Protein AF-A0A830CK83-F1 (afdb_monomer)

Secondary structure (DSSP, 8-state):
-HHHHHHTTT-GGGSPPSSS---HHHHHHHHHHHHHHHHHHHHHHS-SSHHHHHHHHHHHHHHHHHHHHHHHS-SB--TT---B---TTT--TT-HHHHHHHHHHHHHHHHHSB---EEEPGGGS-----SSS----EEE---SBS--STTT-HHHHHHHHHT-GGGS-SS-HHHHHHHHHTT-HHHHHHHHHHHHHHHHHHHHHHHHHHHHHHHHHHHHHHHHS-------

Radius of gyration: 31.97 Å; Cα contacts (8 Å, |Δi|>4): 164; chains: 1; bounding box: 62×67×90 Å

Organism: NCBI:txid374723

pLDDT: mean 73.1, std 13.89, range [37.19, 92.56]

Sequence (232 aa):
MILVDDAGKGFPSINHAPWFEVTLADFVMPFLLFGVGVSVSLVFKNVANKLAATKKVVIRYIKLFLLGIILQGGYVHGRDNLTYGVDIMRIRVIGVLQRIEIGSLYMVLLFGLYVPSWALDESDLCMILPTSLGANRKTVHCGLRGNLKPPCNAVRLIDRVVLGEKHLYQHPVYIRTKCRSEGMEAECAAKVIASELLKAEETVKELSQSEMRESNVEDLKSKLIGPTEFYS

Structure (mmCIF, N/CA/C/O backbone):
data_AF-A0A830CK83-F1
#
_entry.id   AF-A0A830CK83-F1
#
loop_
_atom_site.group_PDB
_atom_site.id
_atom_site.type_symbol
_atom_site.label_atom_id
_atom_site.label_alt_id
_atom_site.label_comp_id
_atom_site.label_asym_id
_atom_site.label_entity_id
_atom_site.label_seq_id
_atom_site.pdbx_PDB_ins_code
_atom_site.Cartn_x
_atom_site.Cartn_y
_atom_site.Cartn_z
_atom_site.occupancy
_atom_site.B_iso_or_equiv
_atom_site.auth_seq_id
_atom_site.auth_comp_id
_atom_site.auth_asym_id
_atom_site.auth_atom_id
_atom_site.pdbx_PDB_model_num
ATOM 1 N N . MET A 1 1 ? 10.572 0.775 -20.272 1.00 63.34 1 MET A N 1
ATOM 2 C CA . MET A 1 1 ? 11.959 0.419 -19.929 1.00 63.34 1 MET A CA 1
ATOM 3 C C . MET A 1 1 ? 12.479 -0.692 -20.822 1.00 63.34 1 MET A C 1
ATOM 5 O O . MET A 1 1 ? 13.422 -0.404 -21.517 1.00 63.34 1 MET A O 1
ATOM 9 N N . ILE A 1 2 ? 11.809 -1.846 -20.982 1.00 69.62 2 ILE A N 1
ATOM 10 C CA . ILE A 1 2 ? 12.324 -2.938 -21.848 1.00 69.62 2 ILE A CA 1
ATOM 11 C C . ILE A 1 2 ? 12.673 -2.498 -23.290 1.00 69.62 2 ILE A C 1
ATOM 13 O O . ILE A 1 2 ? 13.759 -2.772 -23.772 1.00 69.62 2 ILE A O 1
ATOM 17 N N . LEU A 1 3 ? 11.803 -1.709 -23.941 1.00 70.06 3 LEU A N 1
ATOM 18 C CA . LEU A 1 3 ? 12.065 -1.188 -25.289 1.00 70.06 3 LEU A CA 1
ATOM 19 C C . LEU A 1 3 ? 13.243 -0.202 -25.320 1.00 70.06 3 LEU A C 1
ATOM 21 O O . LEU A 1 3 ? 13.999 -0.189 -26.279 1.00 70.06 3 LEU A O 1
ATOM 25 N N . VAL A 1 4 ? 13.383 0.630 -24.286 1.00 71.31 4 VAL A N 1
ATOM 26 C CA . VAL A 1 4 ? 14.485 1.596 -24.165 1.00 71.31 4 VAL A CA 1
ATOM 27 C C . VAL A 1 4 ? 15.799 0.863 -23.888 1.00 71.31 4 VAL A C 1
ATOM 29 O O . VAL A 1 4 ? 16.811 1.189 -24.497 1.00 71.31 4 VAL A O 1
ATOM 32 N N . ASP A 1 5 ? 15.760 -0.172 -23.049 1.00 71.56 5 ASP A N 1
ATOM 33 C CA . ASP A 1 5 ? 16.908 -1.005 -22.694 1.00 71.56 5 ASP A CA 1
ATOM 34 C C . ASP A 1 5 ? 17.453 -1.760 -23.928 1.00 71.56 5 ASP A C 1
ATOM 36 O O . ASP A 1 5 ? 18.669 -1.839 -24.117 1.00 71.56 5 ASP A O 1
ATOM 40 N N . ASP A 1 6 ? 16.569 -2.242 -24.813 1.00 71.81 6 ASP A N 1
ATOM 41 C CA . ASP A 1 6 ? 16.955 -2.993 -26.018 1.00 71.81 6 ASP A CA 1
ATOM 42 C C . ASP A 1 6 ? 17.229 -2.101 -27.248 1.00 71.81 6 ASP A C 1
ATOM 44 O O . ASP A 1 6 ? 18.125 -2.390 -28.048 1.00 71.81 6 ASP A O 1
ATOM 48 N N . ALA A 1 7 ? 16.478 -1.009 -27.433 1.00 73.56 7 ALA A N 1
ATOM 49 C CA . ALA A 1 7 ? 16.602 -0.123 -28.599 1.00 73.56 7 ALA A CA 1
ATOM 50 C C . ALA A 1 7 ? 17.520 1.091 -28.367 1.00 73.56 7 ALA A C 1
ATOM 52 O O . ALA A 1 7 ? 17.973 1.702 -29.340 1.00 73.56 7 ALA A O 1
ATOM 53 N N . GLY A 1 8 ? 17.840 1.428 -27.113 1.00 67.81 8 GLY A N 1
ATOM 54 C CA . GLY A 1 8 ? 18.635 2.605 -26.744 1.00 67.81 8 GLY A CA 1
ATOM 55 C C . GLY A 1 8 ? 20.062 2.591 -27.294 1.00 67.81 8 GLY A C 1
ATOM 56 O O . GLY A 1 8 ? 20.621 3.647 -27.576 1.00 67.81 8 GLY A O 1
ATOM 57 N N . LYS A 1 9 ? 20.631 1.404 -27.559 1.00 69.31 9 LYS A N 1
ATOM 58 C CA . LYS A 1 9 ? 21.934 1.274 -28.241 1.00 69.31 9 LYS A CA 1
ATOM 59 C C . LYS A 1 9 ? 21.907 1.736 -29.703 1.00 69.31 9 LYS A C 1
ATOM 61 O O . LYS A 1 9 ? 22.940 2.147 -30.215 1.00 69.31 9 LYS A O 1
ATOM 66 N N . GLY A 1 10 ? 20.757 1.639 -30.376 1.00 75.75 10 GLY A N 1
ATOM 67 C CA . GLY A 1 10 ? 20.600 2.033 -31.782 1.00 75.75 10 GLY A CA 1
ATOM 68 C C . GLY A 1 10 ? 20.122 3.473 -31.972 1.00 75.75 10 GLY A C 1
ATOM 69 O O . GLY A 1 10 ? 20.395 4.072 -33.008 1.00 75.75 10 GLY A O 1
ATOM 70 N N . PHE A 1 11 ? 19.434 4.038 -30.975 1.00 78.75 11 PHE A N 1
ATOM 71 C CA . PHE A 1 11 ? 18.857 5.382 -31.037 1.00 78.75 11 PHE A CA 1
ATOM 72 C C . PHE A 1 11 ? 19.210 6.181 -29.772 1.00 78.75 11 PHE A C 1
ATOM 74 O O . PHE A 1 11 ? 18.495 6.080 -28.771 1.00 78.75 11 PHE A O 1
ATOM 81 N N . PRO A 1 12 ? 20.268 7.016 -29.815 1.00 73.56 12 PRO A N 1
ATOM 82 C CA . PRO A 1 12 ? 20.749 7.764 -28.651 1.00 73.56 12 PRO A CA 1
ATOM 83 C C . PRO A 1 12 ? 19.683 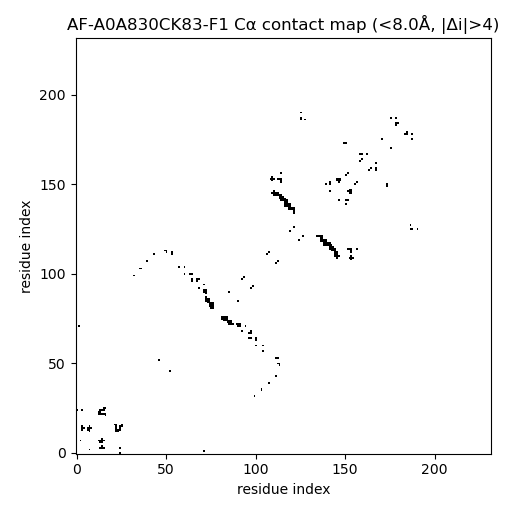8.654 -27.998 1.00 73.56 12 PRO A C 1
ATOM 85 O O . PRO A 1 12 ? 19.655 8.772 -26.780 1.00 73.56 12 PRO A O 1
ATOM 88 N N . SER A 1 13 ? 18.751 9.217 -28.777 1.00 75.00 13 SER A N 1
ATOM 89 C CA . SER A 1 13 ? 17.664 10.067 -28.258 1.00 75.00 13 SER A CA 1
ATOM 90 C C . SER A 1 13 ? 16.609 9.330 -27.418 1.00 75.00 13 SER A C 1
ATOM 92 O O . SER A 1 13 ? 15.827 9.985 -26.730 1.00 75.00 13 SER A O 1
ATOM 94 N N . ILE A 1 14 ? 16.543 7.995 -27.496 1.00 75.00 14 ILE A N 1
ATOM 95 C CA . ILE A 1 14 ? 15.579 7.157 -26.755 1.00 75.00 14 ILE A CA 1
ATOM 96 C C . ILE A 1 14 ? 16.244 6.508 -25.531 1.00 75.00 14 ILE A C 1
ATOM 98 O O . ILE A 1 14 ? 15.546 5.987 -24.667 1.00 75.00 14 ILE A O 1
ATOM 102 N N . ASN A 1 15 ? 17.576 6.538 -25.449 1.00 78.06 15 ASN A N 1
ATOM 103 C CA . ASN A 1 15 ? 18.327 5.964 -24.338 1.00 78.06 15 ASN A CA 1
ATOM 104 C C . ASN A 1 15 ? 18.194 6.813 -23.063 1.00 78.06 15 ASN A C 1
ATOM 106 O O . ASN A 1 15 ? 17.801 7.972 -23.135 1.00 78.06 15 ASN A O 1
ATOM 110 N N . HIS A 1 16 ? 18.543 6.247 -21.909 1.00 73.38 16 HIS A N 1
ATOM 111 C CA . HIS A 1 16 ? 18.585 6.976 -20.642 1.00 73.38 16 HIS A CA 1
ATOM 112 C C . HIS A 1 16 ? 19.805 7.899 -20.559 1.00 73.38 16 HIS A C 1
ATOM 114 O O . HIS A 1 16 ? 20.917 7.504 -20.924 1.00 73.38 16 HIS A O 1
ATOM 120 N N . ALA A 1 17 ? 19.606 9.106 -20.026 1.00 78.44 17 ALA A N 1
ATOM 121 C CA . ALA A 1 17 ? 20.711 9.981 -19.651 1.00 78.44 17 ALA A CA 1
ATOM 122 C C . ALA A 1 17 ? 21.544 9.343 -18.522 1.00 78.44 17 ALA A C 1
ATOM 124 O O . ALA A 1 17 ? 20.976 8.730 -17.616 1.00 78.44 17 ALA A O 1
ATOM 125 N N . PRO A 1 18 ? 22.878 9.514 -18.518 1.00 78.06 18 PRO A N 1
ATOM 126 C CA . PRO A 1 18 ? 23.725 8.962 -17.470 1.00 78.06 18 PRO A CA 1
ATOM 127 C C . PRO A 1 18 ? 23.452 9.587 -16.093 1.00 78.06 18 PRO A C 1
ATOM 129 O O . PRO A 1 18 ? 23.324 8.823 -15.144 1.00 78.06 18 PRO A O 1
ATOM 132 N N . TRP A 1 19 ? 23.341 10.924 -15.968 1.00 70.44 19 TRP A N 1
ATOM 133 C CA . TRP A 1 19 ? 23.086 11.601 -14.674 1.00 70.44 19 TRP A CA 1
ATOM 134 C C . TRP A 1 19 ? 22.470 13.013 -14.766 1.00 70.44 19 TRP A C 1
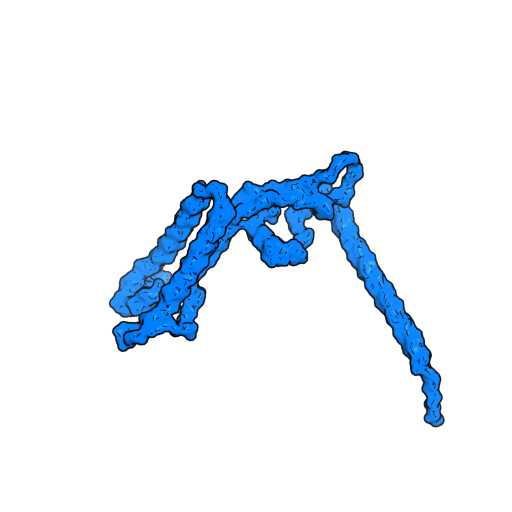ATOM 136 O O . TRP A 1 19 ? 21.525 13.302 -14.039 1.00 70.44 19 TRP A O 1
ATOM 146 N N . PHE A 1 20 ? 23.003 13.906 -15.612 1.00 72.25 20 PHE A N 1
ATOM 147 C CA . PHE A 1 20 ? 22.667 15.349 -15.603 1.00 72.25 20 PHE A CA 1
ATOM 148 C C . PHE A 1 20 ? 21.980 15.856 -16.882 1.00 72.25 20 PHE A C 1
ATOM 150 O O . PHE A 1 20 ? 21.802 17.058 -17.062 1.00 72.25 20 PHE A O 1
ATOM 157 N N . GLU A 1 21 ? 21.579 14.947 -17.764 1.00 81.12 21 GLU A N 1
ATOM 158 C CA . GLU A 1 21 ? 20.846 15.257 -18.991 1.00 81.12 21 GLU A CA 1
ATOM 159 C C . GLU A 1 21 ? 19.394 14.793 -18.867 1.00 81.12 21 GLU A C 1
ATOM 161 O O . GLU A 1 21 ? 19.039 14.057 -17.946 1.00 81.12 21 GLU A O 1
ATOM 166 N N . VAL A 1 22 ? 18.546 15.231 -19.794 1.00 81.69 22 VAL A N 1
ATOM 167 C CA . VAL A 1 22 ? 17.145 14.815 -19.852 1.00 81.69 22 VAL A CA 1
ATOM 168 C C . VAL A 1 22 ? 16.873 14.209 -21.215 1.00 81.69 22 VAL A C 1
ATOM 170 O O . VAL A 1 22 ? 17.055 14.859 -22.245 1.00 81.69 22 VAL A O 1
ATOM 173 N N . THR A 1 23 ? 16.398 12.970 -21.213 1.00 83.88 23 THR A N 1
ATOM 174 C CA . THR A 1 23 ? 15.994 12.250 -22.421 1.00 83.88 23 THR A CA 1
ATOM 175 C C . THR A 1 23 ? 14.486 12.049 -22.448 1.00 83.88 23 THR A C 1
ATOM 177 O O . THR A 1 23 ? 13.788 12.182 -21.440 1.00 83.88 23 THR A O 1
ATOM 180 N N . LEU A 1 24 ? 13.950 11.703 -23.620 1.00 83.19 24 LEU A N 1
ATOM 181 C CA . LEU A 1 24 ? 12.515 11.458 -23.770 1.00 83.19 24 LEU A CA 1
ATOM 182 C C . LEU A 1 24 ? 12.026 10.320 -22.854 1.00 83.19 24 LEU A C 1
ATOM 184 O O . LEU A 1 24 ? 10.898 10.361 -22.360 1.00 83.19 24 LEU A O 1
ATOM 188 N N . ALA A 1 25 ? 12.878 9.323 -22.600 1.00 83.00 25 ALA A N 1
ATOM 189 C CA . ALA A 1 25 ? 12.559 8.182 -21.750 1.00 83.00 25 ALA A CA 1
ATOM 190 C C . ALA A 1 25 ? 12.302 8.579 -20.284 1.00 83.00 25 ALA A C 1
ATOM 192 O O . ALA A 1 25 ? 11.478 7.947 -19.615 1.00 83.00 25 ALA A O 1
ATOM 193 N N . ASP A 1 26 ? 12.939 9.649 -19.803 1.00 85.12 26 ASP A N 1
ATOM 194 C CA . ASP A 1 26 ? 12.863 10.078 -18.402 1.00 85.12 26 ASP A CA 1
ATOM 195 C C . ASP A 1 26 ? 11.497 10.693 -18.059 1.00 85.12 26 ASP A C 1
ATOM 197 O O . ASP A 1 26 ? 11.016 10.573 -16.931 1.00 85.12 26 ASP A O 1
ATOM 201 N N . PHE A 1 27 ? 10.803 11.262 -19.049 1.00 87.44 27 PHE A N 1
ATOM 202 C CA . PHE A 1 27 ? 9.462 11.828 -18.877 1.00 87.44 27 PHE A CA 1
ATOM 203 C C . PHE A 1 27 ? 8.355 10.777 -18.754 1.00 87.44 27 PHE A C 1
ATOM 205 O O . PHE A 1 27 ? 7.308 11.046 -18.158 1.00 87.44 27 PHE A O 1
ATOM 212 N N . VAL A 1 28 ? 8.567 9.563 -19.270 1.00 87.19 28 VAL A N 1
ATOM 213 C CA . VAL A 1 28 ? 7.543 8.505 -19.272 1.00 87.19 28 VAL A CA 1
ATOM 214 C C . VAL A 1 28 ? 7.085 8.174 -17.849 1.00 87.19 28 VAL A C 1
ATOM 216 O O . VAL A 1 28 ? 5.894 7.986 -17.605 1.00 87.19 28 VAL A O 1
ATOM 219 N N . MET A 1 29 ? 8.019 8.139 -16.896 1.00 86.88 29 MET A N 1
ATOM 220 C CA . MET A 1 29 ? 7.737 7.780 -15.505 1.00 86.88 29 MET A CA 1
ATOM 221 C C . MET A 1 29 ? 6.863 8.815 -14.773 1.00 86.88 29 MET A C 1
ATOM 223 O O . MET A 1 29 ? 5.807 8.424 -14.263 1.00 86.88 29 MET A O 1
ATOM 227 N N . PRO A 1 30 ? 7.220 10.115 -14.743 1.00 90.31 30 PRO A N 1
ATOM 228 C CA . PRO A 1 30 ? 6.366 11.160 -14.180 1.00 90.31 30 PRO A CA 1
A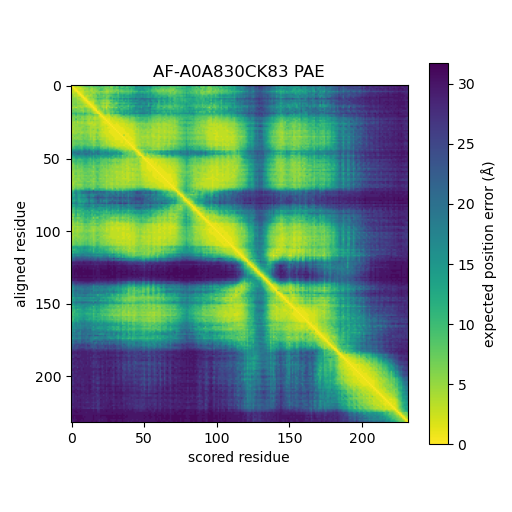TOM 229 C C . PRO A 1 30 ? 4.953 11.196 -14.774 1.00 90.31 30 PRO A C 1
ATOM 231 O O . PRO A 1 30 ? 3.978 11.259 -14.022 1.00 90.31 30 PRO A O 1
ATOM 234 N N . PHE A 1 31 ? 4.814 11.106 -16.103 1.00 91.12 31 PHE A N 1
ATOM 235 C CA . PHE A 1 31 ? 3.496 11.146 -16.749 1.00 91.12 31 PHE A CA 1
ATOM 236 C C . PHE A 1 31 ? 2.646 9.912 -16.433 1.00 91.12 31 PHE A C 1
ATOM 238 O O . PHE A 1 31 ? 1.437 10.037 -16.220 1.00 91.12 31 PHE A O 1
ATOM 245 N N . LEU A 1 32 ? 3.258 8.728 -16.347 1.00 89.50 32 LEU A N 1
ATOM 246 C CA . LEU A 1 32 ? 2.551 7.504 -15.975 1.00 89.50 32 LEU A CA 1
ATOM 247 C C . LEU A 1 32 ? 2.038 7.587 -14.530 1.00 89.50 32 LEU A C 1
ATOM 249 O O . LEU A 1 32 ? 0.858 7.322 -14.290 1.00 89.50 32 LEU A O 1
ATOM 253 N N . LEU A 1 33 ? 2.879 8.020 -13.583 1.00 89.50 33 LEU A N 1
ATOM 254 C CA . LEU A 1 33 ? 2.470 8.234 -12.188 1.00 89.50 33 LEU A CA 1
ATOM 255 C C . LEU A 1 33 ? 1.327 9.250 -12.078 1.00 89.50 33 LEU A C 1
ATOM 257 O O . LEU A 1 33 ? 0.353 9.011 -11.359 1.00 89.50 33 LEU A O 1
ATOM 261 N N . PHE A 1 34 ? 1.408 10.349 -12.830 1.00 92.56 34 PHE A N 1
ATOM 262 C CA . PHE A 1 34 ? 0.347 11.350 -12.889 1.00 92.56 34 PHE A CA 1
ATOM 263 C C . PHE A 1 34 ? -0.971 10.761 -13.412 1.00 92.56 34 PHE A C 1
ATOM 265 O O . PHE A 1 34 ? -2.017 10.928 -12.781 1.00 92.56 34 PHE A O 1
ATOM 272 N N . GLY A 1 35 ? -0.930 10.011 -14.517 1.00 91.31 35 GLY A N 1
ATOM 273 C CA . GLY A 1 35 ? -2.113 9.375 -15.102 1.00 91.31 35 GLY A CA 1
ATOM 274 C C . GLY A 1 35 ? -2.784 8.375 -14.156 1.00 91.31 35 GLY A C 1
ATOM 275 O O . GLY A 1 35 ? -4.009 8.398 -13.994 1.00 91.31 35 GLY A O 1
ATOM 276 N N . VAL A 1 36 ? -1.992 7.542 -13.472 1.00 90.31 36 VAL A N 1
ATOM 277 C CA . VAL A 1 36 ? -2.510 6.620 -12.449 1.00 90.31 36 VAL A CA 1
ATOM 278 C C . VAL A 1 36 ? -3.172 7.406 -11.314 1.00 90.31 36 VAL A C 1
ATOM 280 O O . VAL A 1 36 ? -4.313 7.096 -10.960 1.00 90.31 36 VAL A O 1
ATOM 283 N N . GLY A 1 37 ? -2.535 8.470 -10.819 1.00 88.69 37 GLY A N 1
ATOM 284 C CA . GLY A 1 37 ? -3.099 9.342 -9.784 1.00 88.69 37 GLY A CA 1
ATOM 285 C C . GLY A 1 37 ? -4.442 9.971 -10.179 1.00 88.69 37 GLY A C 1
ATOM 286 O O . GLY A 1 37 ? -5.414 9.884 -9.426 1.00 88.69 37 GLY A O 1
ATOM 287 N N . VAL A 1 38 ? -4.546 10.530 -11.389 1.00 90.00 38 VAL A N 1
ATOM 288 C CA . VAL A 1 38 ? -5.806 11.100 -11.907 1.00 90.00 38 VAL A CA 1
ATOM 289 C C . VAL A 1 38 ? -6.892 10.028 -12.024 1.00 90.00 38 VAL A C 1
ATOM 291 O O . VAL A 1 38 ? -8.045 10.262 -11.647 1.00 90.00 38 VAL A O 1
ATOM 294 N N . SER A 1 39 ? -6.531 8.830 -12.492 1.00 87.69 39 SER A N 1
ATOM 295 C CA . SER A 1 39 ? -7.481 7.723 -12.638 1.00 87.69 39 SER A CA 1
ATOM 296 C C . SER A 1 39 ? -8.092 7.293 -11.298 1.00 87.69 39 SER A C 1
ATOM 298 O O . SER A 1 39 ? -9.290 7.009 -11.232 1.00 87.69 39 SER A O 1
ATOM 300 N N . VAL A 1 40 ? -7.300 7.307 -10.221 1.00 84.12 40 VAL A N 1
ATOM 301 C CA . VAL A 1 40 ? -7.755 6.976 -8.865 1.00 84.12 40 VAL A CA 1
ATOM 302 C C . VAL A 1 40 ? -8.751 8.021 -8.359 1.00 84.12 40 VAL A C 1
ATOM 304 O O . VAL A 1 40 ? -9.837 7.666 -7.894 1.00 84.12 40 VAL A O 1
ATOM 307 N N . SER A 1 41 ? -8.427 9.307 -8.511 1.00 83.56 41 SER A N 1
ATOM 308 C CA . SER A 1 41 ? -9.283 10.421 -8.081 1.00 83.56 41 SER A CA 1
ATOM 309 C C . SER A 1 41 ? -10.658 10.408 -8.762 1.00 83.56 41 SER A C 1
ATOM 311 O O . SER A 1 41 ? -11.675 10.673 -8.117 1.00 83.56 41 SER A O 1
ATOM 313 N N . LEU A 1 42 ? -10.720 10.038 -10.045 1.00 83.69 42 LEU A N 1
ATOM 314 C CA . LEU A 1 42 ? -11.980 9.932 -10.789 1.00 83.69 42 LEU A CA 1
ATOM 315 C C . LEU A 1 42 ? -12.879 8.799 -10.279 1.00 83.69 42 LEU A C 1
ATOM 317 O O . LEU A 1 42 ? -14.090 8.985 -10.155 1.00 83.69 42 LEU A O 1
ATOM 321 N N . VAL A 1 43 ? -12.302 7.644 -9.937 1.00 79.31 43 VAL A N 1
ATOM 322 C CA . VAL A 1 43 ? -13.067 6.485 -9.448 1.00 79.31 43 VAL A CA 1
ATOM 323 C C . VAL A 1 43 ? -13.751 6.779 -8.113 1.00 79.31 43 VAL A C 1
ATOM 325 O O . VAL A 1 43 ? -14.853 6.290 -7.864 1.00 79.31 43 VAL A O 1
ATOM 328 N N . PHE A 1 44 ? -13.138 7.595 -7.254 1.00 72.94 44 PHE A N 1
ATOM 329 C CA . PHE A 1 44 ? -13.689 7.891 -5.932 1.00 72.94 44 PHE A CA 1
ATOM 330 C C . PHE A 1 44 ? -14.752 8.991 -5.907 1.00 72.94 44 PHE A C 1
ATOM 332 O O . PHE A 1 44 ? -15.458 9.099 -4.901 1.00 72.94 44 PHE A O 1
ATOM 339 N N . LYS A 1 45 ? -14.913 9.754 -6.994 1.00 77.25 45 LYS A N 1
ATOM 340 C CA . LYS A 1 45 ? -15.825 10.905 -7.050 1.00 77.25 45 LYS A CA 1
ATOM 341 C C . LYS A 1 45 ? -17.309 10.512 -6.992 1.00 77.25 45 LYS A C 1
ATOM 343 O O . LYS A 1 45 ? -18.068 11.172 -6.297 1.00 77.25 45 LYS A O 1
ATOM 348 N N . ASN A 1 46 ? -17.717 9.430 -7.666 1.00 66.12 46 ASN A N 1
ATOM 349 C CA . ASN A 1 46 ? -19.135 9.090 -7.871 1.00 66.12 46 ASN A CA 1
ATOM 350 C C . ASN A 1 46 ? -19.451 7.618 -7.552 1.00 66.12 46 ASN A C 1
ATOM 352 O O . ASN A 1 46 ? -19.675 6.815 -8.458 1.00 66.12 46 ASN A O 1
ATOM 356 N N . VAL A 1 47 ? -19.496 7.239 -6.268 1.00 72.00 47 VAL A N 1
ATOM 357 C CA . VAL A 1 47 ? -19.854 5.860 -5.888 1.00 72.00 47 VAL A CA 1
ATOM 358 C C . VAL A 1 47 ? -20.901 5.801 -4.777 1.00 72.00 47 VAL A C 1
ATOM 360 O O . VAL A 1 47 ? -20.617 6.137 -3.628 1.00 72.00 47 VAL A O 1
ATOM 363 N N . ALA A 1 48 ? -22.075 5.254 -5.108 1.00 70.50 48 ALA A N 1
ATOM 364 C CA . ALA A 1 48 ? -23.137 4.942 -4.149 1.00 70.50 48 ALA A CA 1
ATOM 365 C C . ALA A 1 48 ? -22.766 3.758 -3.227 1.00 70.50 48 ALA A C 1
ATOM 367 O O . ALA A 1 48 ? -22.777 3.891 -2.006 1.00 70.50 48 ALA A O 1
ATOM 368 N N . ASN A 1 49 ? -22.346 2.618 -3.799 1.00 76.56 49 ASN A N 1
ATOM 369 C CA . ASN A 1 49 ? -21.942 1.421 -3.047 1.00 76.56 49 ASN A CA 1
ATOM 370 C C . ASN A 1 49 ? -20.420 1.323 -2.878 1.00 76.56 49 ASN A C 1
ATOM 372 O O . ASN A 1 49 ? -19.693 0.809 -3.732 1.00 76.56 49 ASN A O 1
ATOM 376 N N . LYS A 1 50 ? -19.943 1.811 -1.732 1.00 72.88 50 LYS A N 1
ATOM 377 C CA . LYS A 1 50 ? -18.520 2.050 -1.442 1.00 72.88 50 LYS A CA 1
ATOM 378 C C . LYS A 1 50 ? -17.690 0.766 -1.329 1.00 72.88 50 LYS A C 1
ATOM 380 O O . LYS A 1 50 ? -16.608 0.711 -1.902 1.00 72.88 50 LYS A O 1
ATOM 385 N N . LEU A 1 51 ? -18.210 -0.273 -0.668 1.00 75.44 51 LEU A N 1
ATOM 386 C CA . LEU A 1 51 ? -17.526 -1.569 -0.522 1.00 75.44 51 LEU A CA 1
ATOM 387 C C . LEU A 1 51 ? -17.373 -2.286 -1.875 1.00 75.44 51 LEU A C 1
ATOM 389 O O . LEU A 1 51 ? -16.301 -2.784 -2.215 1.00 75.44 51 LEU A O 1
ATOM 393 N N . ALA A 1 52 ? -18.439 -2.281 -2.681 1.00 79.81 52 ALA A N 1
ATOM 394 C CA . ALA A 1 52 ? -18.422 -2.866 -4.018 1.00 79.81 52 ALA A CA 1
ATOM 395 C C . ALA A 1 52 ? -17.419 -2.152 -4.939 1.00 79.81 52 ALA A C 1
ATOM 397 O O . ALA A 1 52 ? -16.750 -2.807 -5.740 1.00 79.81 52 ALA A O 1
ATOM 398 N N . ALA A 1 53 ? -17.267 -0.830 -4.806 1.00 79.56 53 ALA A N 1
ATOM 399 C CA . ALA A 1 53 ? -16.238 -0.098 -5.536 1.00 79.56 53 ALA A CA 1
ATOM 400 C C . ALA A 1 53 ? -14.825 -0.462 -5.093 1.00 79.56 53 ALA A C 1
ATOM 402 O O . ALA A 1 53 ? -14.006 -0.745 -5.962 1.00 79.56 53 ALA A O 1
ATOM 403 N N . THR A 1 54 ? -14.537 -0.541 -3.790 1.00 79.38 54 THR A N 1
ATOM 404 C CA . THR A 1 54 ? -13.208 -0.971 -3.324 1.00 79.38 54 THR A CA 1
ATOM 405 C C . THR A 1 54 ? -12.869 -2.367 -3.852 1.00 79.38 54 THR A C 1
ATOM 407 O O . THR A 1 54 ? -11.776 -2.566 -4.374 1.00 79.38 54 THR A O 1
ATOM 410 N N . LYS A 1 55 ? -13.826 -3.308 -3.849 1.00 82.69 55 LYS A N 1
ATOM 411 C CA . LYS A 1 55 ? -13.635 -4.644 -4.445 1.00 82.69 55 LYS A CA 1
ATOM 412 C C . LYS A 1 55 ? -13.311 -4.575 -5.944 1.00 82.69 55 LYS A C 1
ATOM 414 O O . LYS A 1 55 ? -12.373 -5.227 -6.395 1.00 82.69 55 LYS A O 1
ATOM 419 N N . LYS A 1 56 ? -14.055 -3.777 -6.721 1.00 85.25 56 LYS A N 1
ATOM 420 C CA . LYS A 1 56 ? -13.790 -3.586 -8.162 1.00 85.25 56 LYS A CA 1
ATOM 421 C C . LYS A 1 56 ? -12.407 -2.988 -8.414 1.00 85.25 56 LYS A C 1
ATOM 423 O O . LYS A 1 56 ? -11.724 -3.416 -9.341 1.00 85.25 56 LYS A O 1
ATOM 428 N N . VAL A 1 57 ? -11.999 -2.031 -7.583 1.00 84.25 57 VAL A N 1
ATOM 429 C CA . VAL A 1 57 ? -10.681 -1.400 -7.664 1.00 84.25 57 VAL A CA 1
ATOM 430 C C . VAL A 1 57 ? -9.585 -2.424 -7.389 1.00 84.25 57 VAL A C 1
ATOM 432 O O . VAL A 1 57 ? -8.720 -2.604 -8.236 1.00 84.25 57 VAL A O 1
ATOM 435 N N . VAL A 1 58 ? -9.664 -3.173 -6.287 1.00 84.50 58 VAL A N 1
ATOM 436 C CA . VAL A 1 58 ? -8.676 -4.215 -5.956 1.00 84.50 58 VAL A CA 1
ATOM 437 C C . VAL A 1 58 ? -8.558 -5.254 -7.078 1.00 84.50 58 VAL A C 1
ATOM 439 O O . VAL A 1 58 ? -7.452 -5.583 -7.495 1.00 84.50 58 VAL A O 1
ATOM 442 N N . ILE A 1 59 ? -9.678 -5.712 -7.650 1.00 88.00 59 ILE A N 1
ATOM 443 C CA . ILE A 1 59 ? -9.659 -6.655 -8.783 1.00 88.00 59 ILE A CA 1
ATOM 444 C C . ILE A 1 59 ? -8.972 -6.049 -10.016 1.00 88.00 59 ILE A C 1
ATOM 446 O O . ILE A 1 59 ? -8.249 -6.755 -10.719 1.00 88.00 59 ILE A O 1
ATOM 450 N N . ARG A 1 60 ? -9.177 -4.755 -10.294 1.00 87.94 60 ARG A N 1
ATOM 451 C CA . ARG A 1 60 ? -8.491 -4.056 -11.391 1.00 87.94 60 ARG A CA 1
ATOM 452 C C . ARG A 1 60 ? -6.977 -4.041 -11.171 1.00 87.94 60 ARG A C 1
ATOM 454 O O . ARG A 1 60 ? -6.258 -4.389 -12.100 1.00 87.94 60 ARG A O 1
ATOM 461 N N . TYR A 1 61 ? -6.523 -3.709 -9.963 1.00 89.25 61 TYR A N 1
ATOM 462 C CA . TYR A 1 61 ? -5.101 -3.720 -9.601 1.00 89.25 61 TYR A CA 1
ATOM 463 C C . TYR A 1 61 ? -4.488 -5.123 -9.732 1.00 89.25 61 TYR A C 1
ATOM 465 O O . TYR A 1 61 ? -3.414 -5.271 -10.302 1.00 89.25 61 TYR A O 1
ATOM 473 N N . ILE A 1 62 ? -5.194 -6.181 -9.312 1.00 90.38 62 ILE A N 1
ATOM 474 C CA . ILE A 1 62 ? -4.722 -7.569 -9.488 1.00 90.38 62 ILE A CA 1
ATOM 475 C C . ILE A 1 62 ? -4.578 -7.921 -10.977 1.00 90.38 62 ILE A C 1
ATOM 477 O O . ILE A 1 62 ? -3.565 -8.489 -11.384 1.00 90.38 62 ILE A O 1
ATOM 481 N N . LYS A 1 63 ? -5.563 -7.562 -11.813 1.00 90.19 63 LYS A N 1
ATOM 482 C CA . LYS A 1 63 ? -5.496 -7.799 -13.266 1.00 90.19 63 LYS A CA 1
ATOM 483 C C . LYS A 1 63 ? -4.327 -7.055 -13.916 1.00 90.19 63 LYS A C 1
ATOM 485 O O . LYS A 1 63 ? -3.634 -7.643 -14.740 1.00 90.19 63 LYS A O 1
ATOM 490 N N . LEU A 1 64 ? -4.103 -5.793 -13.546 1.00 88.25 64 LEU A N 1
ATOM 491 C CA . LEU A 1 64 ? -2.991 -4.983 -14.057 1.00 88.25 64 LEU A CA 1
ATOM 492 C C . LEU A 1 64 ? -1.633 -5.504 -13.580 1.00 88.25 64 LEU A C 1
ATOM 494 O O . LEU A 1 64 ? -0.689 -5.543 -14.363 1.00 88.25 64 LEU A O 1
ATOM 498 N N . PHE A 1 65 ? -1.546 -5.979 -12.339 1.00 89.44 65 PHE A N 1
ATOM 499 C CA . PHE A 1 65 ? -0.342 -6.599 -11.797 1.00 89.44 65 PHE A CA 1
ATOM 500 C C . PHE A 1 65 ? 0.042 -7.876 -12.560 1.00 89.44 65 PHE A C 1
ATOM 502 O O . PHE A 1 65 ? 1.189 -8.021 -12.985 1.00 89.44 65 PHE A O 1
ATOM 509 N N . LEU A 1 66 ? -0.925 -8.773 -12.798 1.00 89.31 66 LEU A N 1
ATOM 510 C CA . LEU A 1 66 ? -0.707 -9.994 -13.583 1.00 89.31 66 LEU A CA 1
ATOM 511 C C . LEU A 1 66 ? -0.351 -9.675 -15.038 1.00 89.31 66 LEU A C 1
ATOM 513 O O . LEU A 1 66 ? 0.602 -10.239 -15.573 1.00 89.31 66 LEU A O 1
ATOM 517 N N . LEU A 1 67 ? -1.064 -8.728 -15.655 1.00 88.12 67 LEU A N 1
ATOM 518 C CA . LEU A 1 67 ? -0.731 -8.230 -16.988 1.00 88.12 67 LEU A CA 1
ATOM 519 C C . LEU A 1 67 ? 0.701 -7.672 -17.026 1.00 88.12 67 LEU A C 1
ATOM 521 O O . LEU A 1 67 ? 1.432 -7.936 -17.973 1.00 88.12 67 LEU A O 1
ATOM 525 N N . GLY A 1 68 ? 1.129 -6.965 -15.979 1.00 85.31 68 GLY A N 1
ATOM 526 C CA . GLY A 1 68 ? 2.486 -6.448 -15.841 1.00 85.31 68 GLY A CA 1
ATOM 527 C C . GLY A 1 68 ? 3.554 -7.537 -15.794 1.00 85.31 68 GLY A C 1
ATOM 528 O O . GLY A 1 68 ? 4.562 -7.409 -16.483 1.00 85.31 68 GLY A O 1
ATOM 529 N N . ILE A 1 69 ? 3.324 -8.625 -15.050 1.00 84.56 69 ILE A N 1
ATOM 530 C CA . ILE A 1 69 ? 4.225 -9.792 -15.041 1.00 84.56 69 ILE A CA 1
ATOM 531 C C . ILE A 1 69 ? 4.317 -10.409 -16.442 1.00 84.56 69 ILE A C 1
ATOM 533 O O . ILE A 1 69 ? 5.421 -10.672 -16.914 1.00 84.56 69 ILE A O 1
ATOM 537 N N . ILE A 1 70 ? 3.182 -10.586 -17.125 1.00 82.12 70 ILE A N 1
ATOM 538 C CA . ILE A 1 70 ? 3.136 -11.170 -18.476 1.00 82.12 70 ILE A CA 1
ATOM 539 C C . ILE A 1 70 ? 3.886 -10.292 -19.487 1.00 82.12 70 ILE A C 1
ATOM 541 O O . ILE A 1 70 ? 4.647 -10.808 -20.300 1.00 82.12 70 ILE A O 1
ATOM 545 N N . LEU A 1 71 ? 3.712 -8.969 -19.419 1.00 79.19 71 LEU A N 1
ATOM 546 C CA . LEU A 1 71 ? 4.409 -8.018 -20.292 1.00 79.19 71 LEU A CA 1
ATOM 547 C C . LEU A 1 71 ? 5.919 -7.950 -20.007 1.00 79.19 71 LEU A C 1
ATOM 549 O O . LEU A 1 71 ? 6.698 -7.642 -20.905 1.00 79.19 71 LEU A O 1
ATOM 553 N N . GLN A 1 72 ? 6.334 -8.203 -18.763 1.00 76.06 72 GLN A N 1
ATOM 554 C CA . GLN A 1 72 ? 7.728 -8.111 -18.325 1.00 76.06 72 GLN A CA 1
ATOM 555 C C . GLN A 1 72 ? 8.514 -9.415 -18.512 1.00 76.06 72 GLN A C 1
ATOM 557 O O . GLN A 1 72 ? 9.724 -9.359 -18.720 1.00 76.06 72 GLN A O 1
ATOM 562 N N . GLY A 1 73 ? 7.844 -10.571 -18.493 1.00 70.44 73 GLY A N 1
ATOM 563 C CA . GLY A 1 73 ? 8.398 -11.883 -18.853 1.00 70.44 73 GLY A CA 1
ATOM 564 C C . GLY A 1 73 ? 8.580 -12.067 -20.361 1.00 70.44 73 GLY A C 1
ATOM 565 O O . GLY A 1 73 ? 8.192 -13.101 -20.891 1.00 70.44 73 GLY A O 1
ATOM 566 N N . GLY A 1 74 ? 9.101 -11.033 -21.031 1.00 64.56 74 GLY A N 1
ATOM 567 C CA . GLY A 1 74 ? 9.101 -10.838 -22.478 1.00 64.56 74 GLY A CA 1
ATOM 568 C C . GLY A 1 74 ? 9.397 -12.097 -23.292 1.00 64.56 74 GLY A C 1
ATOM 569 O O . GLY A 1 74 ? 10.443 -12.718 -23.157 1.00 64.56 74 GLY A O 1
ATOM 570 N N . TYR A 1 75 ? 8.464 -12.402 -24.191 1.00 57.22 75 TYR A N 1
ATOM 571 C CA . TYR A 1 75 ? 8.488 -13.511 -25.142 1.00 57.22 75 TYR A CA 1
ATOM 572 C C . TYR A 1 75 ? 9.455 -13.307 -26.326 1.00 57.22 75 TYR A C 1
ATOM 574 O O . TYR A 1 75 ? 9.490 -14.147 -27.216 1.00 57.22 75 TYR A O 1
ATOM 582 N N . VAL A 1 76 ? 10.204 -12.201 -26.390 1.00 57.00 76 VAL A N 1
ATOM 583 C CA . VAL A 1 76 ? 10.982 -11.808 -27.578 1.00 57.00 76 VAL A CA 1
ATOM 584 C C . VAL A 1 76 ? 12.469 -11.789 -27.236 1.00 57.00 76 VAL A C 1
ATOM 586 O O . VAL A 1 76 ? 12.967 -10.830 -26.652 1.00 57.00 76 VAL A O 1
ATOM 589 N N . HIS A 1 77 ? 13.179 -12.857 -27.597 1.00 57.38 77 HIS A N 1
ATOM 590 C CA . HIS A 1 77 ? 14.620 -12.982 -27.377 1.00 57.38 77 HIS A CA 1
ATOM 591 C C . HIS A 1 77 ? 15.418 -12.499 -28.594 1.00 57.38 77 HIS A C 1
ATOM 593 O O . HIS A 1 77 ? 15.897 -13.294 -29.388 1.00 57.38 77 HIS A O 1
ATOM 599 N N . GLY A 1 78 ? 15.637 -11.187 -28.689 1.00 56.19 78 GLY A N 1
ATOM 600 C CA . GLY A 1 78 ? 16.627 -10.606 -29.602 1.00 56.19 78 GLY A CA 1
ATOM 601 C C . GLY A 1 78 ? 16.217 -10.551 -31.080 1.00 56.19 78 GLY A C 1
ATOM 602 O O . GLY A 1 78 ? 15.373 -11.293 -31.566 1.00 56.19 78 GLY A O 1
ATOM 603 N N . ARG A 1 79 ? 16.837 -9.622 -31.814 1.00 55.97 79 ARG A N 1
ATOM 604 C CA . ARG A 1 79 ? 16.580 -9.371 -33.244 1.00 55.97 79 ARG A CA 1
ATOM 605 C C . ARG A 1 79 ? 17.072 -10.513 -34.154 1.00 55.97 79 ARG A C 1
ATOM 607 O O . ARG A 1 79 ? 16.600 -10.624 -35.280 1.00 55.97 79 ARG A O 1
ATOM 614 N N . ASP A 1 80 ? 17.941 -11.376 -33.621 1.00 58.03 80 ASP A N 1
ATOM 615 C CA . ASP A 1 80 ? 18.681 -12.399 -34.370 1.00 58.03 80 ASP A CA 1
ATOM 616 C C . ASP A 1 80 ? 18.304 -13.842 -33.972 1.00 58.03 80 ASP A C 1
ATOM 618 O O . ASP A 1 80 ? 18.860 -14.793 -34.516 1.00 58.03 80 ASP A O 1
ATOM 622 N N . ASN A 1 81 ? 17.372 -14.036 -33.025 1.00 56.62 81 ASN A N 1
ATOM 623 C CA . ASN A 1 81 ? 16.935 -15.364 -32.590 1.00 56.62 81 ASN A CA 1
ATOM 624 C C . ASN A 1 81 ? 15.407 -15.396 -32.417 1.00 56.62 81 ASN A C 1
ATOM 626 O O . ASN A 1 81 ? 14.832 -14.667 -31.619 1.00 56.62 81 ASN A O 1
ATOM 630 N N . LEU A 1 82 ? 14.716 -16.249 -33.172 1.00 61.31 82 LEU A N 1
ATOM 631 C CA . LEU A 1 82 ? 13.244 -16.328 -33.198 1.00 61.31 82 LEU A CA 1
ATOM 632 C C . LEU A 1 82 ? 12.657 -17.113 -32.006 1.00 61.31 82 LEU A C 1
ATOM 634 O O . LEU A 1 82 ? 11.533 -17.614 -32.072 1.00 61.31 82 LEU A O 1
ATOM 638 N N . THR A 1 83 ? 13.410 -17.257 -30.916 1.00 59.78 83 THR A N 1
ATOM 639 C CA . THR A 1 83 ? 13.026 -18.081 -29.768 1.00 59.78 83 THR A CA 1
ATOM 640 C C . THR A 1 83 ? 11.959 -17.368 -28.941 1.00 59.78 83 THR A C 1
ATOM 642 O O . THR A 1 83 ? 12.250 -16.535 -28.079 1.00 59.78 83 THR A O 1
ATOM 645 N N . TYR A 1 84 ? 10.700 -17.704 -29.217 1.00 62.09 84 TYR A N 1
ATOM 646 C CA . TYR A 1 84 ? 9.552 -17.263 -28.434 1.00 62.09 84 TYR A CA 1
ATOM 647 C C . TYR A 1 84 ? 9.411 -18.113 -27.168 1.00 62.09 84 TYR A C 1
ATOM 649 O O . TYR A 1 84 ? 9.246 -19.329 -27.247 1.00 62.09 84 TYR A O 1
ATOM 657 N N . GLY A 1 85 ? 9.456 -17.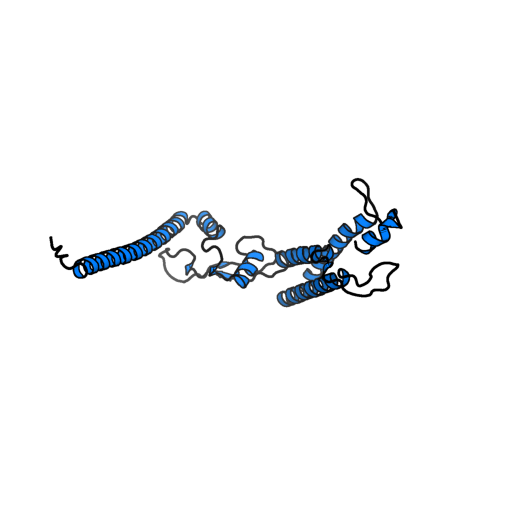486 -25.992 1.00 64.31 85 GLY A N 1
ATOM 658 C CA . GLY A 1 85 ? 9.298 -18.195 -24.720 1.00 64.31 85 GLY A CA 1
ATOM 659 C C . GLY A 1 85 ? 9.461 -17.298 -23.497 1.00 64.31 85 GLY A C 1
ATOM 660 O O . GLY A 1 85 ? 10.118 -16.264 -23.566 1.00 64.31 85 GLY A O 1
ATOM 661 N N . VAL A 1 86 ? 8.853 -17.704 -22.378 1.00 69.12 86 VAL A N 1
ATOM 662 C CA . VAL A 1 86 ? 9.032 -17.061 -21.068 1.00 69.12 86 VAL A CA 1
ATOM 663 C C . VAL A 1 86 ? 10.239 -17.698 -20.391 1.00 69.12 86 VAL A C 1
ATOM 665 O O . VAL A 1 86 ? 10.165 -18.853 -19.977 1.00 69.12 86 VAL A O 1
ATOM 668 N N . ASP A 1 87 ? 11.341 -16.962 -20.256 1.00 69.75 87 ASP A N 1
ATOM 669 C CA . ASP A 1 87 ? 12.484 -17.419 -19.461 1.00 69.75 87 ASP A CA 1
ATOM 670 C C . ASP A 1 87 ? 12.229 -17.110 -17.975 1.00 69.75 87 ASP A C 1
ATOM 672 O O . ASP A 1 87 ? 12.452 -15.997 -17.486 1.00 69.75 87 ASP A O 1
ATOM 676 N N . ILE A 1 88 ? 11.707 -18.108 -17.252 1.00 73.69 88 ILE A N 1
ATOM 677 C CA . ILE A 1 88 ? 11.359 -18.005 -15.826 1.00 73.69 88 ILE A CA 1
ATOM 678 C C . ILE A 1 88 ? 12.583 -17.622 -14.980 1.00 73.69 88 ILE A C 1
ATOM 680 O O . ILE A 1 88 ? 12.431 -16.969 -13.949 1.00 73.69 88 ILE A O 1
ATOM 684 N N . MET A 1 89 ? 13.799 -17.952 -15.427 1.00 71.88 89 MET A N 1
ATOM 685 C CA . MET A 1 89 ? 15.027 -17.666 -14.679 1.00 71.88 89 MET A CA 1
ATOM 686 C C . MET A 1 89 ? 15.481 -16.203 -14.783 1.00 71.88 89 MET A C 1
ATOM 688 O O . MET A 1 89 ? 16.249 -15.741 -13.939 1.00 71.88 89 MET A O 1
ATOM 692 N N . ARG A 1 90 ? 15.016 -15.452 -15.790 1.00 72.44 90 ARG A N 1
ATOM 693 C CA . ARG A 1 90 ? 15.405 -14.045 -16.020 1.00 72.44 90 ARG A CA 1
ATOM 694 C C . ARG A 1 90 ? 14.278 -13.044 -15.768 1.00 72.44 90 ARG A C 1
ATOM 696 O O . ARG A 1 90 ? 14.466 -11.844 -15.980 1.00 72.44 90 ARG A O 1
ATOM 703 N N . ILE A 1 91 ? 13.115 -13.499 -15.302 1.00 76.50 91 ILE A N 1
ATOM 704 C CA . ILE A 1 91 ? 11.955 -12.626 -15.128 1.00 76.50 91 ILE A CA 1
ATOM 705 C C . ILE A 1 91 ? 12.165 -11.617 -13.991 1.00 76.50 91 ILE A C 1
ATOM 707 O O . ILE A 1 91 ? 12.431 -11.954 -12.836 1.00 76.50 91 ILE A O 1
ATOM 711 N N . ARG A 1 92 ? 12.005 -10.329 -14.307 1.00 77.56 92 ARG A N 1
ATOM 712 C CA . ARG A 1 92 ? 12.054 -9.252 -13.312 1.00 77.56 92 ARG A CA 1
ATOM 713 C C . ARG A 1 92 ? 10.698 -9.148 -12.602 1.00 77.56 92 ARG A C 1
ATOM 715 O O . ARG A 1 92 ? 9.807 -8.448 -13.072 1.00 77.56 92 ARG A O 1
ATOM 722 N N . VAL A 1 93 ? 10.563 -9.822 -11.457 1.00 78.00 93 VAL A N 1
ATOM 723 C CA . VAL A 1 93 ? 9.308 -9.909 -10.671 1.00 78.00 93 VAL A CA 1
ATOM 724 C C . VAL A 1 93 ? 8.889 -8.585 -10.006 1.00 78.00 93 VAL A C 1
ATOM 726 O O . VAL A 1 93 ? 7.708 -8.392 -9.745 1.00 78.00 93 VAL A O 1
ATOM 729 N N . ILE A 1 94 ? 9.831 -7.674 -9.721 1.00 84.56 94 ILE A N 1
ATOM 730 C CA . ILE A 1 94 ? 9.567 -6.346 -9.117 1.00 84.56 94 ILE A CA 1
ATOM 731 C C . ILE A 1 94 ? 10.098 -5.227 -10.026 1.00 84.56 94 ILE A C 1
ATOM 733 O O . ILE A 1 94 ? 10.902 -4.367 -9.636 1.00 84.56 94 ILE A O 1
ATOM 737 N N . GLY A 1 95 ? 9.696 -5.271 -11.285 1.00 85.38 95 GLY A N 1
ATOM 738 C CA . GLY A 1 95 ? 9.870 -4.188 -12.226 1.00 85.38 95 GLY A CA 1
ATOM 739 C C . GLY A 1 95 ? 8.963 -2.990 -11.956 1.00 85.38 95 GLY A C 1
ATOM 740 O O . GLY A 1 95 ? 8.194 -2.911 -10.998 1.00 85.38 95 GLY A O 1
ATOM 741 N N . VAL A 1 96 ? 9.119 -1.999 -12.828 1.00 85.50 96 VAL A N 1
ATOM 742 C CA . VAL A 1 96 ? 8.553 -0.658 -12.662 1.00 85.50 96 VAL A CA 1
ATOM 743 C C . VAL A 1 96 ? 7.028 -0.678 -12.537 1.00 85.50 96 VAL A C 1
ATOM 745 O O . VAL A 1 96 ? 6.489 -0.030 -11.646 1.00 85.50 96 VAL A O 1
ATOM 748 N N . LEU A 1 97 ? 6.335 -1.459 -13.372 1.00 86.12 97 LEU A N 1
ATOM 749 C CA . LEU A 1 97 ? 4.872 -1.485 -13.369 1.00 86.12 97 LEU A CA 1
ATOM 750 C C . LEU A 1 97 ? 4.321 -2.068 -12.058 1.00 86.12 97 LEU A C 1
ATOM 752 O O . LEU A 1 97 ? 3.433 -1.474 -11.458 1.00 86.12 97 LEU A O 1
ATOM 756 N N . GLN A 1 98 ? 4.910 -3.155 -11.540 1.00 90.38 98 GLN A N 1
ATOM 757 C CA . GLN A 1 98 ? 4.481 -3.750 -10.266 1.00 90.38 98 GLN A CA 1
ATOM 758 C C . GLN A 1 98 ? 4.682 -2.793 -9.082 1.00 90.38 98 GLN A C 1
ATOM 760 O O . GLN A 1 98 ? 3.824 -2.720 -8.206 1.00 90.38 98 GLN A O 1
ATOM 765 N N . ARG A 1 99 ? 5.777 -2.017 -9.059 1.00 90.31 99 ARG A N 1
ATOM 766 C CA . ARG A 1 99 ? 6.030 -1.026 -7.994 1.00 90.31 99 ARG A CA 1
ATOM 767 C C . ARG A 1 99 ? 4.973 0.076 -7.973 1.00 90.31 99 ARG A C 1
ATOM 769 O O . ARG A 1 99 ? 4.502 0.448 -6.900 1.00 90.31 99 ARG A O 1
ATOM 776 N N . ILE A 1 100 ? 4.590 0.572 -9.148 1.00 91.00 100 ILE A N 1
ATOM 777 C CA . ILE A 1 100 ? 3.580 1.629 -9.285 1.00 91.00 100 ILE A CA 1
ATOM 778 C C . ILE A 1 100 ? 2.200 1.113 -8.873 1.00 91.00 100 ILE A C 1
ATOM 780 O O . ILE A 1 100 ? 1.481 1.810 -8.154 1.00 91.00 100 ILE A O 1
ATOM 784 N N . GLU A 1 101 ? 1.854 -0.117 -9.259 1.00 90.25 101 GLU A N 1
ATOM 785 C CA . GLU A 1 101 ? 0.599 -0.761 -8.863 1.00 90.25 101 GLU A CA 1
ATOM 786 C C . GLU A 1 101 ? 0.527 -0.965 -7.342 1.00 90.25 101 GLU A C 1
ATOM 788 O O . GLU A 1 101 ? -0.468 -0.578 -6.732 1.00 90.25 101 GLU A O 1
ATOM 793 N N . ILE A 1 102 ? 1.586 -1.486 -6.705 1.00 90.00 102 ILE A N 1
ATOM 794 C CA . ILE A 1 102 ? 1.630 -1.686 -5.243 1.00 90.00 102 ILE A CA 1
ATOM 795 C C . ILE A 1 102 ? 1.505 -0.349 -4.503 1.00 90.00 102 ILE A C 1
ATOM 797 O O . ILE A 1 102 ? 0.691 -0.225 -3.587 1.00 90.00 102 ILE A O 1
ATOM 801 N N . GLY A 1 103 ? 2.277 0.666 -4.908 1.00 91.00 103 GLY A N 1
ATOM 802 C CA . GLY A 1 103 ? 2.231 1.985 -4.274 1.00 91.00 103 GLY A CA 1
ATOM 803 C C . GLY A 1 103 ? 0.867 2.659 -4.429 1.00 91.00 103 GLY A C 1
ATOM 804 O O . GLY A 1 103 ? 0.312 3.192 -3.467 1.00 91.00 103 GLY A O 1
ATOM 805 N N . SER A 1 104 ? 0.275 2.573 -5.619 1.00 88.06 104 SER A N 1
ATOM 806 C CA . SER A 1 104 ? -1.050 3.140 -5.876 1.00 88.06 104 SER A CA 1
ATOM 807 C C . SER A 1 104 ? -2.144 2.388 -5.118 1.00 88.06 104 SER A C 1
ATOM 809 O O . SER A 1 104 ? -3.019 3.025 -4.534 1.00 88.06 104 SER A O 1
ATOM 811 N N . LEU A 1 105 ? -2.075 1.053 -5.058 1.00 89.12 105 LEU A N 1
ATOM 812 C CA . LEU A 1 105 ? -2.996 0.228 -4.277 1.00 89.12 105 LEU A CA 1
ATOM 813 C C . LEU A 1 105 ? -2.928 0.577 -2.785 1.00 89.12 105 LEU A C 1
ATOM 815 O O . LEU A 1 105 ? -3.969 0.701 -2.145 1.00 89.12 105 LEU A O 1
ATOM 819 N N . TYR A 1 106 ? -1.729 0.795 -2.243 1.00 88.38 106 TYR A N 1
ATOM 820 C CA . TYR A 1 106 ? -1.554 1.238 -0.860 1.00 88.38 106 TYR A CA 1
ATOM 821 C C . TYR A 1 106 ? -2.255 2.579 -0.598 1.00 88.38 106 TYR A C 1
ATOM 823 O O . TYR A 1 106 ? -3.061 2.680 0.328 1.00 88.38 106 TYR A O 1
ATOM 831 N N . MET A 1 107 ? -2.046 3.582 -1.457 1.00 87.31 107 MET A N 1
ATOM 832 C CA . MET A 1 107 ? -2.717 4.886 -1.333 1.00 87.31 107 MET A CA 1
ATOM 833 C C . MET A 1 107 ? -4.243 4.761 -1.455 1.00 87.31 107 MET A C 1
ATOM 835 O O . MET A 1 107 ? -4.996 5.348 -0.676 1.00 87.31 107 MET A O 1
ATOM 839 N N . VAL A 1 108 ? -4.716 3.946 -2.396 1.00 86.69 108 VAL A N 1
ATOM 840 C CA . VAL A 1 108 ? -6.137 3.628 -2.590 1.00 86.69 108 VAL A CA 1
ATOM 841 C C . VAL A 1 108 ? -6.739 2.966 -1.353 1.00 86.69 108 VAL A C 1
ATOM 843 O O . VAL A 1 108 ? -7.867 3.290 -0.988 1.00 86.69 108 VAL A O 1
ATOM 846 N N . LEU A 1 109 ? -6.032 2.045 -0.701 1.00 84.88 109 LEU A N 1
ATOM 847 C CA . LEU A 1 109 ? -6.516 1.394 0.515 1.00 84.88 109 LEU A CA 1
ATOM 848 C C . LEU A 1 109 ? -6.529 2.371 1.692 1.00 84.88 109 LEU A C 1
ATOM 850 O O . LEU A 1 109 ? -7.537 2.458 2.387 1.00 84.88 109 LEU A O 1
ATOM 854 N N . LEU A 1 110 ? -5.473 3.163 1.875 1.00 83.88 110 LEU A N 1
ATOM 855 C CA . LEU A 1 110 ? -5.408 4.156 2.948 1.00 83.88 110 LEU A CA 1
ATOM 856 C C . LEU A 1 110 ? -6.532 5.194 2.873 1.00 83.88 110 LEU A C 1
ATOM 858 O O . LEU A 1 110 ? -7.208 5.462 3.867 1.00 83.88 110 LEU A O 1
ATOM 862 N N . PHE A 1 111 ? -6.733 5.787 1.697 1.00 81.62 111 PHE A N 1
ATOM 863 C CA . PHE A 1 111 ? -7.668 6.901 1.530 1.00 81.62 111 PHE A CA 1
ATOM 864 C C . PHE A 1 111 ? -9.051 6.459 1.044 1.00 81.62 111 PHE A C 1
ATOM 866 O O . PHE A 1 111 ? -10.044 7.136 1.301 1.00 81.62 111 PHE A O 1
ATOM 873 N N . GLY A 1 112 ? -9.150 5.328 0.353 1.00 79.38 112 GLY A N 1
ATOM 874 C CA . GLY A 1 112 ? -10.383 4.847 -0.267 1.00 79.38 112 GLY A CA 1
ATOM 875 C C . GLY A 1 112 ? -11.154 3.807 0.542 1.00 79.38 112 GLY A C 1
ATOM 876 O O . GLY A 1 112 ? -12.359 3.633 0.298 1.00 79.38 112 GLY A O 1
ATOM 877 N N . LEU A 1 113 ? -10.512 3.120 1.496 1.00 83.69 113 LEU A N 1
ATOM 878 C CA . LEU A 1 113 ? -11.192 2.140 2.340 1.00 83.69 113 LEU A CA 1
ATOM 879 C C . LEU A 1 113 ? -12.172 2.847 3.279 1.00 83.69 113 LEU A C 1
ATOM 881 O O . LEU A 1 113 ? -11.860 3.841 3.932 1.00 83.69 113 LEU A O 1
ATOM 885 N N . TYR A 1 114 ? -13.398 2.335 3.307 1.00 83.06 114 TYR A N 1
ATOM 886 C CA . TYR A 1 114 ? -14.420 2.817 4.220 1.00 83.06 114 TYR A CA 1
ATOM 887 C C . TYR A 1 114 ? -14.213 2.168 5.587 1.00 83.06 114 TYR A C 1
ATOM 889 O O . TYR A 1 114 ? -14.290 0.944 5.695 1.00 83.06 114 TYR A O 1
ATOM 897 N N . VAL A 1 115 ? -13.972 2.987 6.612 1.00 83.31 115 VAL A N 1
ATOM 898 C CA . VAL A 1 115 ? -13.845 2.517 7.993 1.00 83.31 115 VAL A CA 1
ATOM 899 C C . VAL A 1 115 ? -15.194 2.694 8.696 1.00 83.31 115 VAL A C 1
ATOM 901 O O . VAL A 1 115 ? -15.620 3.835 8.905 1.00 83.31 115 VAL A O 1
ATOM 904 N N . PRO A 1 116 ? -15.908 1.601 9.035 1.00 81.81 116 PRO A N 1
ATOM 905 C CA . PRO A 1 116 ? -17.182 1.701 9.737 1.00 81.81 116 PRO A CA 1
ATOM 906 C C . PRO A 1 116 ? -16.984 2.234 11.162 1.00 81.81 116 PRO A C 1
ATOM 908 O O . PRO A 1 116 ? -15.933 2.047 11.778 1.00 81.81 116 PRO A O 1
ATOM 911 N N . SER A 1 117 ? -18.008 2.901 11.700 1.00 80.81 117 SER A N 1
ATOM 912 C CA . SER A 1 117 ? -18.055 3.208 13.131 1.00 80.81 117 SER A CA 1
ATOM 913 C C . SER A 1 117 ? -18.116 1.912 13.926 1.00 80.81 117 SER A C 1
ATOM 915 O O . SER A 1 117 ? -18.865 1.000 13.575 1.00 80.81 117 SER A O 1
ATOM 917 N N . TRP A 1 118 ? -17.356 1.857 15.007 1.00 76.56 118 TRP A N 1
ATOM 918 C CA . TRP A 1 118 ? -17.306 0.708 15.892 1.00 76.56 118 TRP A CA 1
ATOM 919 C C . TRP A 1 118 ? -17.573 1.176 17.319 1.00 76.56 118 TRP A C 1
ATOM 921 O O . TRP A 1 118 ? -17.272 2.313 17.690 1.00 76.56 118 TRP A O 1
ATOM 931 N N . ALA A 1 119 ? -18.216 0.319 18.099 1.00 66.00 119 ALA A N 1
ATOM 932 C CA . ALA A 1 119 ? -18.478 0.583 19.499 1.00 66.00 119 ALA A CA 1
ATOM 933 C C . ALA A 1 119 ? -17.336 0.022 20.341 1.00 66.00 119 ALA A C 1
ATOM 935 O O . ALA A 1 119 ? -16.868 -1.088 20.085 1.00 66.00 119 ALA A O 1
ATOM 936 N N . LEU A 1 120 ? -16.900 0.801 21.326 1.00 63.25 120 LEU A N 1
ATOM 937 C CA . LEU A 1 120 ? -16.198 0.255 22.475 1.00 63.25 120 LEU A CA 1
ATOM 938 C C . LEU A 1 120 ? -17.276 -0.148 23.477 1.00 63.25 120 LEU A C 1
ATOM 940 O O . LEU A 1 120 ? -18.071 0.698 23.895 1.00 63.25 120 LEU A O 1
ATOM 944 N N . ASP A 1 121 ? -17.325 -1.429 23.827 1.00 52.53 121 ASP A N 1
ATOM 945 C CA . ASP A 1 121 ? -18.031 -1.830 25.036 1.00 52.53 121 ASP A CA 1
ATOM 946 C C . ASP A 1 121 ? -17.158 -1.400 26.233 1.00 52.53 121 ASP A C 1
ATOM 948 O O . ASP A 1 121 ? -15.935 -1.563 26.219 1.00 52.53 121 ASP A O 1
ATOM 952 N N . GLU A 1 122 ? -17.767 -0.782 27.251 1.00 51.06 122 GLU A N 1
ATOM 953 C CA . GLU A 1 122 ? -17.080 -0.215 28.431 1.00 51.06 122 GLU A CA 1
ATOM 954 C C . GLU A 1 122 ? -16.341 -1.248 29.305 1.00 51.06 122 GLU A C 1
ATOM 956 O O . GLU A 1 122 ? -15.762 -0.905 30.334 1.00 51.06 122 GLU A O 1
ATOM 961 N N . SER A 1 123 ? -16.252 -2.506 28.878 1.00 47.28 123 SER A N 1
ATOM 962 C CA . SER A 1 123 ? -15.293 -3.457 29.441 1.00 47.28 123 SER A CA 1
ATOM 963 C C . SER A 1 123 ? -13.839 -2.970 29.282 1.00 47.28 123 SER A C 1
ATOM 965 O O . SER A 1 123 ? -13.019 -3.259 30.150 1.00 47.28 123 SER A O 1
ATOM 967 N N . ASP A 1 124 ? -13.554 -2.123 28.278 1.00 45.09 124 ASP A N 1
ATOM 968 C CA . ASP A 1 124 ? -12.220 -1.549 28.014 1.00 45.09 124 ASP A CA 1
ATOM 969 C C . ASP A 1 124 ? -12.098 -0.040 28.328 1.00 45.09 124 ASP A C 1
ATOM 971 O O . ASP A 1 124 ? -11.065 0.582 28.056 1.00 45.09 124 ASP A O 1
ATOM 975 N N . LEU A 1 125 ? -13.123 0.583 28.929 1.00 48.75 125 LEU A N 1
ATOM 976 C CA . LEU A 1 125 ? -13.085 1.988 29.353 1.00 48.75 125 LEU A CA 1
ATOM 977 C C . LEU A 1 125 ? -13.747 2.149 30.730 1.00 48.75 125 LEU A C 1
ATOM 979 O O . LEU A 1 125 ? -14.930 1.910 30.884 1.00 48.75 125 LEU A O 1
ATOM 983 N N . CYS A 1 126 ? -12.953 2.529 31.735 1.00 43.88 126 CYS A N 1
ATOM 984 C CA . CYS A 1 126 ? -13.403 3.072 33.028 1.00 43.88 126 CYS A CA 1
ATOM 985 C C . CYS A 1 126 ? -14.724 2.566 33.669 1.00 43.88 126 CYS A C 1
ATOM 987 O O . CYS A 1 126 ? -15.589 3.352 34.010 1.00 43.88 126 CYS A O 1
ATOM 989 N N . MET A 1 127 ? -14.833 1.273 34.008 1.00 37.44 127 MET A N 1
ATOM 990 C CA . MET A 1 127 ? -15.339 0.916 35.349 1.00 37.44 127 MET A CA 1
ATOM 991 C C . MET A 1 127 ? -14.336 1.493 36.363 1.00 37.44 127 MET A C 1
ATOM 993 O O . MET A 1 127 ? -13.221 0.973 36.425 1.00 37.44 127 MET A O 1
ATOM 997 N N . ILE A 1 128 ? -14.591 2.646 36.986 1.00 40.88 128 ILE A N 1
ATOM 998 C CA . ILE A 1 128 ? -15.394 2.867 38.195 1.00 40.88 128 ILE A CA 1
ATOM 999 C C . ILE A 1 128 ? -15.825 4.353 38.211 1.00 40.88 128 ILE A C 1
ATOM 1001 O O . ILE A 1 128 ? -15.097 5.213 38.699 1.00 40.88 128 ILE A O 1
ATOM 1005 N N . LEU A 1 129 ? -17.060 4.647 37.795 1.00 38.72 129 LEU A N 1
ATOM 1006 C CA . LEU A 1 129 ? -17.799 5.793 38.332 1.00 38.72 129 LEU A CA 1
ATOM 1007 C C . LEU A 1 129 ? -19.085 5.270 38.988 1.00 38.72 129 LEU A C 1
ATOM 1009 O O . LEU A 1 129 ? -19.941 4.720 38.291 1.00 38.72 129 LEU A O 1
ATOM 1013 N N . PRO A 1 130 ? -19.263 5.403 40.314 1.00 55.91 130 PRO A N 1
ATOM 1014 C CA . PRO A 1 130 ? -20.524 5.073 40.942 1.00 55.91 130 PRO A CA 1
ATOM 1015 C C . PRO A 1 130 ? -21.413 6.305 40.813 1.00 55.91 130 PRO A C 1
ATOM 1017 O O . PRO A 1 130 ? -21.205 7.256 41.550 1.00 55.91 130 PRO A O 1
ATOM 1020 N N . THR A 1 131 ? -22.368 6.328 39.883 1.00 37.41 131 THR A N 1
ATOM 1021 C CA . THR A 1 131 ? -23.684 6.980 40.066 1.00 37.41 131 THR A CA 1
ATOM 1022 C C . THR A 1 131 ? -24.612 6.574 38.914 1.00 37.41 131 THR A C 1
ATOM 1024 O O . THR A 1 131 ? -24.443 6.998 37.779 1.00 37.41 131 THR A O 1
ATOM 1027 N N . SER A 1 132 ? -25.567 5.706 39.258 1.00 41.84 132 SER A N 1
ATOM 1028 C CA . SER A 1 132 ? -26.869 5.407 38.633 1.00 41.84 132 SER A CA 1
ATOM 1029 C C . SER A 1 132 ? -27.066 5.463 37.101 1.00 41.84 132 SER A C 1
ATOM 1031 O O . SER A 1 132 ? -27.058 6.525 36.491 1.00 41.84 132 SER A O 1
ATOM 1033 N N . LEU A 1 133 ? -27.516 4.311 36.580 1.00 45.44 133 LEU A N 1
ATOM 1034 C CA . LEU A 1 133 ? -28.266 4.067 35.336 1.00 45.44 133 LEU A CA 1
ATOM 1035 C C . LEU A 1 133 ? -27.504 4.170 33.999 1.00 45.44 133 LEU A C 1
ATOM 1037 O O . LEU A 1 133 ? -27.443 5.213 33.359 1.00 45.44 133 LEU A O 1
ATOM 1041 N N . GLY A 1 134 ? -27.116 2.994 33.494 1.00 37.19 134 GLY A N 1
ATOM 1042 C CA . GLY A 1 134 ? -27.015 2.717 32.059 1.00 37.19 134 GLY A CA 1
ATOM 1043 C C . GLY A 1 134 ? -25.600 2.419 31.576 1.00 37.19 134 GLY A C 1
ATOM 1044 O O . GLY A 1 134 ? -24.729 3.279 31.620 1.00 37.19 134 GLY A O 1
ATOM 1045 N N . ALA A 1 135 ? -25.391 1.203 31.061 1.00 41.56 135 ALA A N 1
ATOM 1046 C CA . ALA A 1 135 ? -24.203 0.836 30.294 1.00 41.56 135 ALA A CA 1
ATOM 1047 C C . ALA A 1 135 ? -24.110 1.730 29.044 1.00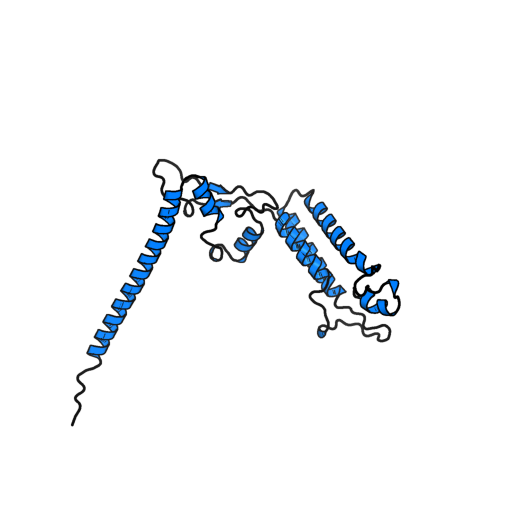 41.56 135 ALA A C 1
ATOM 1049 O O . ALA A 1 135 ? -24.742 1.463 28.019 1.00 41.56 135 ALA A O 1
ATOM 1050 N N . ASN A 1 136 ? -23.364 2.830 29.136 1.00 46.00 136 ASN A N 1
ATOM 1051 C CA . ASN A 1 136 ? -23.213 3.776 28.039 1.00 46.00 136 ASN A CA 1
ATOM 1052 C C . ASN A 1 136 ? -22.134 3.271 27.081 1.00 46.00 136 ASN A C 1
ATOM 1054 O O . ASN A 1 136 ? -20.955 3.587 27.198 1.00 46.00 136 ASN A O 1
ATOM 1058 N N . ARG A 1 137 ? -22.553 2.484 26.087 1.00 49.34 137 ARG A N 1
ATOM 1059 C CA . ARG A 1 137 ? -21.718 2.085 24.950 1.00 49.34 137 ARG A CA 1
ATOM 1060 C C . ARG A 1 137 ? -21.177 3.335 24.239 1.00 49.34 137 ARG A C 1
ATOM 1062 O O . ARG A 1 137 ? -21.909 3.999 23.503 1.00 49.34 137 ARG A O 1
ATOM 1069 N N . LYS A 1 138 ? -19.891 3.658 24.420 1.00 58.22 138 LYS A N 1
ATOM 1070 C CA . LYS A 1 138 ? -19.253 4.795 23.734 1.00 58.22 138 LYS A CA 1
ATOM 1071 C C . LYS A 1 138 ? -18.891 4.398 22.302 1.00 58.22 138 LYS A C 1
ATOM 1073 O O . LYS A 1 138 ? -17.947 3.650 22.043 1.00 58.22 138 LYS A O 1
ATOM 1078 N N . THR A 1 139 ? -19.650 4.916 21.344 1.00 64.88 139 THR A N 1
ATOM 1079 C CA . THR A 1 139 ? -19.420 4.696 19.914 1.00 64.88 139 THR A CA 1
ATOM 1080 C C . THR A 1 139 ? -18.304 5.588 19.386 1.00 64.88 139 THR A C 1
ATOM 1082 O O . THR A 1 139 ? -18.338 6.814 19.502 1.00 64.88 139 THR A O 1
ATOM 1085 N N . VAL A 1 140 ? -17.304 4.980 18.752 1.00 71.50 140 VAL A N 1
ATOM 1086 C CA . VAL A 1 140 ? -16.269 5.710 18.026 1.00 71.50 140 VAL A CA 1
ATOM 1087 C C . VAL A 1 140 ? -16.785 5.980 16.614 1.00 71.50 140 VAL A C 1
ATOM 1089 O O . VAL A 1 140 ? -16.864 5.095 15.755 1.00 71.50 140 VAL A O 1
ATOM 1092 N N . HIS A 1 141 ? -17.156 7.233 16.363 1.00 75.69 141 HIS A N 1
ATOM 1093 C CA . HIS A 1 141 ? -17.669 7.665 15.068 1.00 75.69 141 HIS A CA 1
ATOM 1094 C C . HIS A 1 141 ? -16.526 7.866 14.068 1.00 75.69 141 HIS A C 1
ATOM 1096 O O . HIS A 1 141 ? -15.899 8.922 14.013 1.00 75.69 141 HIS A O 1
ATOM 1102 N N . CYS A 1 142 ? -16.262 6.833 13.268 1.00 79.06 142 CYS A N 1
ATOM 1103 C CA . CYS A 1 142 ? -15.239 6.872 12.225 1.00 79.06 142 CYS A CA 1
ATOM 1104 C C . CYS A 1 142 ? -15.762 7.092 10.810 1.00 79.06 142 CYS A C 1
ATOM 1106 O O . CYS A 1 142 ? -14.936 7.489 10.002 1.00 79.06 142 CYS A O 1
ATOM 1108 N N . GLY A 1 143 ? -17.062 6.850 10.550 1.00 74.56 143 GLY A N 1
ATOM 1109 C CA . GLY A 1 143 ? -17.758 6.617 9.260 1.00 74.56 143 GLY A CA 1
ATOM 1110 C C . GLY A 1 143 ? -17.425 7.510 8.053 1.00 74.56 143 GLY A C 1
ATOM 1111 O O . GLY A 1 143 ? -18.309 8.075 7.413 1.00 74.56 143 GLY A O 1
ATOM 1112 N N . LEU A 1 144 ? -16.147 7.618 7.726 1.00 73.69 144 LEU A N 1
ATOM 1113 C CA . LEU A 1 144 ? -15.498 8.532 6.800 1.00 73.69 144 LEU A CA 1
ATOM 1114 C C . LEU A 1 144 ? -14.328 7.780 6.136 1.00 73.69 144 LEU A C 1
ATOM 1116 O O . LEU A 1 144 ? -13.923 6.699 6.567 1.00 73.69 144 LEU A O 1
ATOM 1120 N N . ARG A 1 145 ? -13.790 8.350 5.057 1.00 78.44 145 ARG A N 1
ATOM 1121 C CA . ARG A 1 145 ? -12.634 7.831 4.308 1.00 78.44 145 ARG A CA 1
ATOM 1122 C C . ARG A 1 145 ? -11.367 8.600 4.676 1.00 78.44 145 ARG A C 1
ATOM 1124 O O . ARG A 1 145 ? -11.451 9.787 4.981 1.00 78.44 145 ARG A O 1
ATOM 1131 N N . GLY A 1 146 ? -10.211 7.936 4.625 1.00 77.56 146 GLY A N 1
ATOM 1132 C CA . GLY A 1 146 ? -8.904 8.587 4.778 1.00 77.56 146 GLY A CA 1
ATOM 1133 C C . GLY A 1 146 ? -8.673 9.271 6.127 1.00 77.56 146 GLY A C 1
ATOM 1134 O O . GLY A 1 146 ? -7.867 10.194 6.217 1.00 77.56 146 GLY A O 1
ATOM 1135 N N . ASN A 1 147 ? -9.389 8.861 7.178 1.00 81.88 147 ASN A N 1
ATOM 1136 C CA . ASN A 1 147 ? -9.191 9.434 8.499 1.00 81.88 147 ASN A CA 1
ATOM 1137 C C . ASN A 1 147 ? -7.904 8.873 9.116 1.00 81.88 147 ASN A C 1
ATOM 1139 O O . ASN A 1 147 ? -7.856 7.728 9.551 1.00 81.88 147 ASN A O 1
ATOM 1143 N N . LEU A 1 148 ? -6.866 9.704 9.177 1.00 81.12 148 LEU A N 1
ATOM 1144 C CA . LEU A 1 148 ? -5.564 9.345 9.745 1.00 81.12 148 LEU A CA 1
ATOM 1145 C C . LEU A 1 148 ? -5.561 9.337 11.284 1.00 81.12 148 LEU A C 1
ATOM 1147 O O . LEU A 1 148 ? -4.539 9.027 11.895 1.00 81.12 148 LEU A O 1
ATOM 1151 N N . LYS A 1 149 ? -6.685 9.671 11.940 1.00 80.19 149 LYS A N 1
ATOM 1152 C CA . LYS A 1 149 ? -6.779 9.610 13.403 1.00 80.19 149 LYS A CA 1
ATOM 1153 C C . LYS A 1 149 ? -6.586 8.163 13.881 1.00 80.19 149 LYS A C 1
ATOM 1155 O O . LYS A 1 149 ? -7.182 7.252 13.302 1.00 80.19 149 LYS A O 1
ATOM 1160 N N . PRO A 1 150 ? -5.855 7.937 14.989 1.00 76.94 150 PRO A N 1
ATOM 1161 C CA . PRO A 1 150 ? -5.568 6.596 15.507 1.00 76.94 150 PRO A CA 1
ATOM 1162 C C . PRO A 1 150 ? -6.777 5.639 15.644 1.00 76.94 150 PRO A C 1
ATOM 1164 O O . PRO A 1 150 ? -6.624 4.452 15.343 1.00 76.94 150 PRO A O 1
ATOM 1167 N N . PRO A 1 151 ? -7.985 6.084 16.064 1.00 75.88 151 PRO A N 1
ATOM 1168 C CA . PRO A 1 151 ? -9.145 5.194 16.145 1.00 75.88 151 PRO A CA 1
ATOM 1169 C C . PRO A 1 151 ? -9.802 4.838 14.803 1.00 75.88 151 PRO A C 1
ATOM 1171 O O . PRO A 1 151 ? -10.554 3.867 14.749 1.00 75.88 151 PRO A O 1
ATOM 1174 N N . CYS A 1 152 ? -9.543 5.606 13.744 1.00 83.00 152 CYS A N 1
ATOM 1175 C CA . CYS A 1 152 ? -10.277 5.536 12.477 1.00 83.00 152 CYS A CA 1
ATOM 1176 C C . CYS A 1 152 ? -9.385 5.268 11.259 1.00 83.00 152 CYS A C 1
ATOM 1178 O O . CYS A 1 152 ? -9.849 5.387 10.127 1.00 83.00 152 CYS A O 1
ATOM 1180 N N . ASN A 1 153 ? -8.121 4.910 11.490 1.00 86.25 153 ASN A N 1
ATOM 1181 C CA . ASN A 1 153 ? -7.164 4.602 10.438 1.00 86.25 153 ASN A CA 1
ATOM 1182 C C . ASN A 1 153 ? -7.545 3.304 9.698 1.00 86.25 153 ASN A C 1
ATOM 1184 O O . ASN A 1 153 ? -7.805 2.274 10.323 1.00 86.25 153 ASN A O 1
ATOM 1188 N N . ALA A 1 154 ? -7.518 3.344 8.363 1.00 86.69 154 ALA A N 1
ATOM 1189 C CA . ALA A 1 154 ? -7.737 2.193 7.490 1.00 86.69 154 ALA A CA 1
ATOM 1190 C C . ALA A 1 154 ? -6.733 1.051 7.731 1.00 86.69 154 ALA A C 1
ATOM 1192 O O . ALA A 1 154 ? -7.132 -0.110 7.691 1.00 86.69 154 ALA A O 1
ATOM 1193 N N . VAL A 1 155 ? -5.467 1.361 8.042 1.00 86.69 155 VAL A N 1
ATOM 1194 C CA . VAL A 1 155 ? -4.439 0.343 8.349 1.00 86.69 155 VAL A CA 1
ATOM 1195 C C . VAL A 1 155 ? -4.863 -0.496 9.543 1.00 86.69 155 VAL A C 1
ATOM 1197 O O . VAL A 1 155 ? -4.887 -1.715 9.473 1.00 86.69 155 VAL A O 1
ATOM 1200 N N . ARG A 1 156 ? -5.320 0.161 10.610 1.00 83.06 156 ARG A N 1
ATOM 1201 C CA . ARG A 1 156 ? -5.779 -0.525 11.815 1.00 83.06 156 ARG A CA 1
ATOM 1202 C C . ARG A 1 156 ? -6.971 -1.444 11.542 1.00 83.06 156 ARG A C 1
ATOM 1204 O O . ARG A 1 156 ? -7.073 -2.501 12.158 1.00 83.06 156 ARG A O 1
ATOM 1211 N N . LEU A 1 157 ? -7.887 -1.038 10.658 1.00 84.81 157 LEU A N 1
ATOM 1212 C CA . LEU A 1 157 ? -9.001 -1.895 10.253 1.00 84.81 157 LEU A CA 1
ATOM 1213 C C . LEU A 1 157 ? -8.484 -3.160 9.559 1.00 84.81 157 LEU A C 1
ATOM 1215 O O . LEU A 1 157 ? -8.958 -4.249 9.869 1.00 84.81 157 LEU A O 1
ATOM 1219 N N . ILE A 1 158 ? -7.512 -3.016 8.656 1.00 87.50 158 ILE A N 1
ATOM 1220 C CA . ILE A 1 158 ? -6.883 -4.146 7.967 1.00 87.50 158 ILE A CA 1
ATOM 1221 C C . ILE A 1 158 ? -6.173 -5.048 8.980 1.00 87.50 158 ILE A C 1
ATOM 1223 O O . ILE A 1 158 ? -6.450 -6.242 8.998 1.00 87.50 158 ILE A O 1
ATOM 1227 N N . ASP A 1 159 ? -5.353 -4.490 9.870 1.00 88.31 159 ASP A N 1
ATOM 1228 C CA . ASP A 1 159 ? -4.634 -5.254 10.895 1.00 88.31 159 ASP A CA 1
ATOM 1229 C C . ASP A 1 159 ? -5.603 -6.028 11.797 1.00 88.31 159 ASP A C 1
ATOM 1231 O O . ASP A 1 159 ? -5.397 -7.210 12.053 1.00 88.31 159 ASP A O 1
ATOM 1235 N N . ARG A 1 160 ? -6.713 -5.408 12.224 1.00 85.88 160 ARG A N 1
ATOM 1236 C CA . ARG A 1 160 ? -7.748 -6.078 13.032 1.00 85.88 160 ARG A CA 1
ATOM 1237 C C . ARG A 1 160 ? -8.417 -7.229 12.281 1.00 85.88 160 ARG A C 1
ATOM 1239 O O . ARG A 1 160 ? -8.737 -8.234 12.903 1.00 85.88 160 ARG A O 1
ATOM 1246 N N . VAL A 1 161 ? -8.643 -7.091 10.974 1.00 86.44 161 VAL A N 1
ATOM 1247 C CA . VAL A 1 161 ? -9.265 -8.138 10.144 1.00 86.44 161 VAL A CA 1
ATOM 1248 C C . VAL A 1 161 ? -8.282 -9.267 9.823 1.00 86.44 161 VAL A C 1
ATOM 1250 O O . VAL A 1 161 ? -8.687 -10.425 9.796 1.00 86.44 161 VAL A O 1
ATOM 1253 N N . VAL A 1 162 ? -7.011 -8.944 9.569 1.00 90.25 162 VAL A N 1
ATOM 1254 C CA . VAL A 1 162 ? -5.988 -9.906 9.128 1.00 90.25 162 VAL A CA 1
ATOM 1255 C C . VAL A 1 162 ? -5.334 -10.620 10.307 1.00 90.25 162 VAL A C 1
ATOM 1257 O O . VAL A 1 162 ? -5.222 -11.841 10.292 1.00 90.25 162 VAL A O 1
ATOM 1260 N N . LEU A 1 163 ? -4.891 -9.867 11.314 1.00 89.12 163 LEU A N 1
ATOM 1261 C CA . LEU A 1 163 ? -4.173 -10.392 12.478 1.00 89.12 163 LEU A CA 1
ATOM 1262 C C . LEU A 1 163 ? -5.122 -10.724 13.634 1.00 89.12 163 LEU A C 1
ATOM 1264 O O . LEU A 1 163 ? -4.796 -11.554 14.473 1.00 89.12 163 LEU A O 1
ATOM 1268 N N . GLY A 1 164 ? -6.303 -10.105 13.684 1.00 83.62 164 GLY A N 1
ATOM 1269 C CA . GLY A 1 164 ? -7.239 -10.268 14.794 1.00 83.62 164 GLY A CA 1
ATOM 1270 C C . GLY A 1 164 ? -6.893 -9.393 16.001 1.00 83.62 164 GLY A C 1
ATOM 1271 O O . GLY A 1 164 ? -5.760 -8.967 16.201 1.00 83.62 164 GLY A O 1
ATOM 1272 N N . GLU A 1 165 ? -7.885 -9.132 16.851 1.00 80.06 165 GLU A N 1
ATOM 1273 C CA . GLU A 1 165 ? -7.764 -8.197 17.985 1.00 80.06 165 GLU A CA 1
ATOM 1274 C C . GLU A 1 165 ? -6.705 -8.602 19.014 1.00 80.06 165 GLU A C 1
ATOM 1276 O O . GLU A 1 165 ? -6.051 -7.739 19.592 1.00 80.06 165 GLU A O 1
ATOM 1281 N N . LYS A 1 166 ? -6.488 -9.909 19.194 1.00 79.69 166 LYS A N 1
ATOM 1282 C CA . LYS A 1 166 ? -5.519 -10.455 20.156 1.00 79.69 166 LYS A CA 1
ATOM 1283 C C . LYS A 1 166 ? -4.069 -10.108 19.819 1.00 79.69 166 LYS A C 1
ATOM 1285 O O . LYS A 1 166 ? -3.227 -10.111 20.709 1.00 79.69 166 LYS A O 1
ATOM 1290 N N . HIS A 1 167 ? -3.787 -9.827 18.548 1.00 83.00 167 HIS A N 1
ATOM 1291 C CA . HIS A 1 167 ? -2.447 -9.517 18.057 1.00 83.00 167 HIS A CA 1
ATOM 1292 C C . HIS A 1 167 ? -2.183 -8.008 17.947 1.00 83.00 167 HIS A C 1
ATOM 1294 O O . HIS A 1 167 ? -1.077 -7.609 17.586 1.00 83.00 167 HIS A O 1
ATOM 1300 N N . LEU A 1 168 ? -3.169 -7.158 18.263 1.00 81.38 168 LEU A N 1
ATOM 1301 C CA . LEU A 1 168 ? -2.988 -5.709 18.318 1.00 81.38 168 LEU A CA 1
ATOM 1302 C C . LEU A 1 168 ? -2.603 -5.251 19.730 1.00 81.38 168 LEU A C 1
ATOM 1304 O O . LEU A 1 168 ? -2.869 -5.916 20.729 1.00 81.38 168 LEU A O 1
ATOM 1308 N N . TYR A 1 169 ? -2.003 -4.060 19.815 1.00 73.62 169 TYR A N 1
ATOM 1309 C CA . TYR A 1 169 ? -1.722 -3.406 21.091 1.00 73.62 169 TYR A CA 1
ATOM 1310 C C . TYR A 1 169 ? -2.996 -3.273 21.931 1.00 73.62 169 TYR A C 1
ATOM 1312 O O . TYR A 1 169 ? -3.914 -2.542 21.557 1.00 73.62 169 TYR A O 1
ATOM 1320 N N . GLN A 1 170 ? -3.005 -3.922 23.096 1.00 72.06 170 GLN A N 1
ATOM 1321 C CA . GLN A 1 170 ? -4.136 -3.896 24.028 1.00 72.06 170 GLN A CA 1
ATOM 1322 C C . GLN A 1 170 ? -4.325 -2.523 24.694 1.00 72.06 170 GLN A C 1
ATOM 1324 O O . GLN A 1 170 ? -5.439 -2.138 25.034 1.00 72.06 170 GLN A O 1
ATOM 1329 N N . HIS A 1 171 ? -3.253 -1.731 24.811 1.00 68.75 171 HIS A N 1
ATOM 1330 C CA . HIS A 1 171 ? -3.278 -0.402 25.436 1.00 68.75 171 HIS A CA 1
ATOM 1331 C C . HIS A 1 171 ? -2.777 0.694 24.483 1.00 68.75 171 HIS A C 1
ATOM 1333 O O . HIS A 1 171 ? -1.682 1.243 24.658 1.00 68.75 171 HIS A O 1
ATOM 1339 N N . PRO A 1 172 ? -3.544 1.035 23.434 1.00 69.69 172 PRO A N 1
ATOM 1340 C CA . PRO A 1 172 ? -3.111 2.017 22.456 1.00 69.69 172 PRO A CA 1
ATOM 1341 C C . PRO A 1 172 ? -3.089 3.440 23.036 1.00 69.69 172 PRO A C 1
ATOM 1343 O O . PRO A 1 172 ? -3.921 3.837 23.853 1.00 69.69 172 PRO A O 1
ATOM 1346 N N . VAL A 1 173 ? -2.138 4.247 22.553 1.00 68.31 173 VAL A N 1
ATOM 1347 C CA . VAL A 1 173 ? -1.856 5.609 23.048 1.00 68.31 173 VAL A CA 1
ATOM 1348 C C . VAL A 1 173 ? -3.097 6.507 23.065 1.00 68.31 173 VAL A C 1
ATOM 1350 O O . VAL A 1 173 ? -3.292 7.243 24.025 1.00 68.31 173 VAL A O 1
ATOM 1353 N N . TYR A 1 174 ? -3.965 6.413 22.053 1.00 67.31 174 TYR A N 1
ATOM 1354 C CA . TYR A 1 174 ? -5.124 7.300 21.922 1.00 67.31 174 TYR A CA 1
ATOM 1355 C C . TYR A 1 174 ? -6.186 7.110 23.026 1.00 67.31 174 TYR A C 1
ATOM 1357 O O . TYR A 1 174 ? -6.958 8.032 23.282 1.00 67.31 174 TYR A O 1
ATOM 1365 N N . ILE A 1 175 ? -6.236 5.939 23.680 1.00 63.31 175 ILE A N 1
ATOM 1366 C CA . ILE A 1 175 ? -7.114 5.705 24.841 1.00 63.31 175 ILE A CA 1
ATOM 1367 C C . ILE A 1 175 ? -6.552 6.456 26.049 1.00 63.31 175 ILE A C 1
ATOM 1369 O O . ILE A 1 175 ? -7.262 7.225 26.690 1.00 63.31 175 ILE A O 1
ATOM 1373 N N . ARG A 1 176 ? -5.242 6.322 26.286 1.00 61.31 176 ARG A N 1
ATOM 1374 C CA . ARG A 1 176 ? -4.539 6.983 27.396 1.00 61.31 176 ARG A CA 1
ATOM 1375 C C . ARG A 1 176 ? -4.604 8.506 27.300 1.00 61.31 176 ARG A C 1
ATOM 1377 O O . ARG A 1 176 ? -4.824 9.182 28.299 1.00 61.31 176 ARG A O 1
ATOM 1384 N N . THR A 1 177 ? -4.457 9.057 26.094 1.00 58.75 177 THR A N 1
ATOM 1385 C CA . THR A 1 177 ? -4.545 10.510 25.885 1.00 58.75 177 THR A CA 1
ATOM 1386 C C . THR A 1 177 ? -5.955 11.052 26.100 1.00 58.75 177 THR A C 1
ATOM 1388 O O . THR A 1 177 ? -6.088 12.176 26.573 1.00 58.75 177 THR A O 1
ATOM 1391 N N . LYS A 1 178 ? -7.001 10.270 25.790 1.00 57.75 178 LYS A N 1
ATOM 1392 C CA . LYS A 1 178 ? -8.391 10.695 25.996 1.00 57.75 178 LYS A CA 1
ATOM 1393 C C . LYS A 1 178 ? -8.735 10.805 27.485 1.00 57.75 178 LYS A C 1
ATOM 1395 O O . LYS A 1 178 ? -9.287 11.823 27.892 1.00 57.75 178 LYS A O 1
ATOM 1400 N N . CYS A 1 179 ? -8.330 9.824 28.298 1.00 52.16 179 CYS A N 1
ATOM 1401 C CA . CYS A 1 179 ? -8.519 9.878 29.753 1.00 52.16 179 CYS A CA 1
ATOM 1402 C C . CYS A 1 179 ? -7.836 11.104 30.379 1.00 52.16 179 CYS A C 1
ATOM 1404 O O . CYS A 1 179 ? -8.378 11.716 31.295 1.00 52.16 179 CYS A O 1
ATOM 1406 N N . ARG A 1 180 ? -6.671 11.500 29.844 1.00 49.72 180 ARG A N 1
ATOM 1407 C CA . ARG A 1 180 ? -5.947 12.694 30.295 1.00 49.72 180 ARG A CA 1
ATOM 1408 C C . ARG A 1 180 ? -6.658 13.997 29.922 1.00 49.72 180 ARG A C 1
ATOM 1410 O O . ARG A 1 180 ? -6.732 14.901 30.743 1.00 49.72 180 ARG A O 1
ATOM 1417 N N . SER A 1 181 ? -7.201 14.097 28.707 1.00 51.31 181 SER A N 1
ATOM 1418 C CA . SER A 1 181 ? -7.931 15.297 28.267 1.00 51.31 181 SER A CA 1
ATOM 1419 C C . SER A 1 181 ? -9.291 15.475 28.947 1.00 51.31 181 SER A C 1
ATOM 1421 O O . SER A 1 181 ? -9.748 16.603 29.083 1.00 51.31 181 SER A O 1
ATOM 1423 N N . GLU A 1 182 ? -9.936 14.383 29.366 1.00 57.12 182 GLU A N 1
ATOM 1424 C CA . GLU A 1 182 ? -11.228 14.411 30.072 1.00 57.12 182 GLU A CA 1
ATOM 1425 C C . GLU A 1 182 ? -11.065 14.554 31.604 1.00 57.12 182 GLU A C 1
ATOM 1427 O O . GLU A 1 182 ? -12.049 14.479 32.331 1.00 57.12 182 GLU A O 1
ATOM 1432 N N . GLY A 1 183 ? -9.843 14.780 32.116 1.00 49.31 183 GLY A N 1
ATOM 1433 C CA . GLY A 1 183 ? -9.594 15.005 33.549 1.00 49.31 183 GLY A CA 1
ATOM 1434 C C . GLY A 1 183 ? -9.733 13.756 34.432 1.00 49.31 183 GLY A C 1
ATOM 1435 O O . GLY A 1 183 ? -9.744 13.866 35.654 1.00 49.31 183 GLY A O 1
ATOM 1436 N N . MET A 1 184 ? -9.798 12.560 33.839 1.00 54.19 184 MET A N 1
ATOM 1437 C CA . MET A 1 184 ? -9.941 11.268 34.529 1.00 54.19 184 MET A CA 1
ATOM 1438 C C . MET A 1 184 ? -8.574 10.642 34.888 1.00 54.19 184 MET A C 1
ATOM 1440 O O . MET A 1 184 ? -8.411 9.419 34.857 1.00 54.19 184 MET A O 1
ATOM 1444 N N . GLU A 1 185 ? -7.556 11.458 35.200 1.00 53.78 185 GLU A N 1
ATOM 1445 C CA . GLU A 1 185 ? -6.178 10.990 35.461 1.00 53.78 185 GLU A CA 1
ATOM 1446 C C . GLU A 1 185 ? -6.110 9.957 36.603 1.00 53.78 185 GLU A C 1
ATOM 1448 O O . GLU A 1 185 ? -5.406 8.953 36.474 1.00 53.78 185 GLU A O 1
ATOM 1453 N N . ALA A 1 186 ? -6.899 10.139 37.669 1.00 54.78 186 ALA A N 1
ATOM 1454 C CA . ALA A 1 186 ? -6.961 9.207 38.799 1.00 54.78 186 ALA A CA 1
ATOM 1455 C C . ALA A 1 186 ? -7.536 7.832 38.410 1.00 54.78 186 ALA A C 1
ATOM 1457 O O . ALA A 1 186 ? -7.036 6.798 38.849 1.00 54.78 186 ALA A O 1
ATOM 1458 N N . GLU A 1 187 ? -8.545 7.807 37.539 1.00 58.38 187 GLU A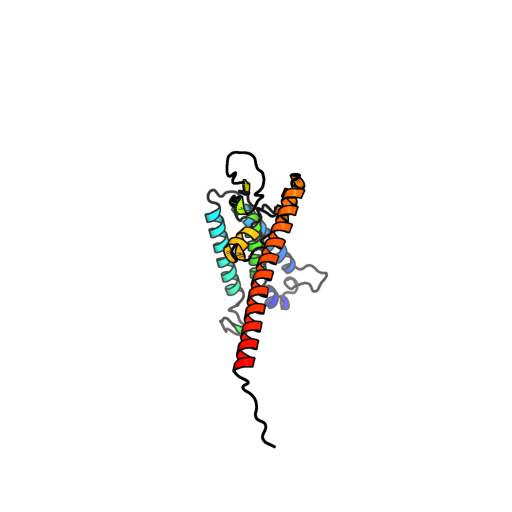 N 1
ATOM 1459 C CA . GLU A 1 187 ? -9.209 6.571 37.116 1.00 58.38 187 GLU A CA 1
ATOM 1460 C C . GLU A 1 187 ? -8.334 5.769 36.139 1.00 58.38 187 GLU A C 1
ATOM 1462 O O . GLU A 1 187 ? -8.273 4.540 36.193 1.00 58.38 187 GLU A O 1
ATOM 1467 N N . CYS A 1 188 ? -7.569 6.466 35.293 1.00 50.84 188 CYS A N 1
ATOM 1468 C CA . CYS A 1 188 ? -6.591 5.834 34.411 1.00 50.84 188 CYS A CA 1
ATOM 1469 C C . CYS A 1 188 ? -5.388 5.270 35.190 1.00 50.84 188 CYS A C 1
ATOM 1471 O O . CYS A 1 188 ? -4.917 4.178 34.868 1.00 50.84 188 CYS A O 1
ATOM 1473 N N . ALA A 1 189 ? -4.903 5.982 36.215 1.00 56.84 189 ALA A N 1
ATOM 1474 C CA . ALA A 1 189 ? -3.815 5.515 37.077 1.00 56.84 189 ALA A CA 1
ATOM 1475 C C . ALA A 1 189 ? -4.232 4.296 37.917 1.00 56.84 189 ALA A C 1
ATOM 1477 O O . ALA A 1 189 ? -3.502 3.305 37.962 1.00 56.84 189 ALA A O 1
ATOM 1478 N N . ALA A 1 190 ? -5.435 4.323 38.502 1.00 59.88 190 ALA A N 1
ATOM 1479 C CA . ALA A 1 190 ? -5.984 3.205 39.271 1.00 59.88 190 ALA A CA 1
ATOM 1480 C C . ALA A 1 190 ? -6.087 1.916 38.438 1.00 59.88 190 ALA A C 1
ATOM 1482 O O . ALA A 1 190 ? -5.820 0.832 38.949 1.00 59.88 190 ALA A O 1
ATOM 1483 N N . LYS A 1 191 ? -6.402 2.023 37.140 1.00 58.59 191 LYS A N 1
ATOM 1484 C CA . LYS A 1 191 ? -6.476 0.866 36.237 1.00 58.59 191 LYS A CA 1
ATOM 1485 C C . LYS A 1 191 ? -5.127 0.268 35.867 1.00 58.59 191 LYS A C 1
ATOM 1487 O O . LYS A 1 191 ? -5.028 -0.952 35.813 1.00 58.59 191 LYS A O 1
ATOM 1492 N N . VAL A 1 192 ? -4.104 1.098 35.643 1.00 59.31 192 VAL A N 1
ATOM 1493 C CA . VAL A 1 192 ? -2.730 0.607 35.431 1.00 59.31 192 VAL A CA 1
ATOM 1494 C C . VAL A 1 192 ? -2.249 -0.128 36.682 1.00 59.31 192 VAL A C 1
ATOM 1496 O O . VAL A 1 192 ? -1.710 -1.224 36.591 1.00 59.31 192 VAL A O 1
ATOM 1499 N N . ILE A 1 193 ? -2.524 0.430 37.862 1.00 63.91 193 ILE A N 1
ATOM 1500 C CA . ILE A 1 193 ? -2.170 -0.202 39.136 1.00 63.91 193 ILE A CA 1
ATOM 1501 C C . ILE A 1 193 ? -2.944 -1.516 39.332 1.00 63.91 193 ILE A C 1
ATOM 1503 O O . ILE A 1 193 ? -2.345 -2.514 39.715 1.00 63.91 193 ILE A O 1
ATOM 1507 N N . ALA A 1 194 ? -4.243 -1.557 39.015 1.00 66.06 194 ALA A N 1
ATOM 1508 C CA . ALA A 1 194 ? -5.055 -2.772 39.113 1.00 66.06 194 ALA A CA 1
ATOM 1509 C C . ALA A 1 194 ? -4.601 -3.878 38.142 1.00 66.06 194 ALA A C 1
ATOM 1511 O O . ALA A 1 194 ? -4.587 -5.047 38.524 1.00 66.06 194 ALA A O 1
ATOM 1512 N N . SER A 1 195 ? -4.195 -3.532 36.911 1.00 60.44 195 SER A N 1
ATOM 1513 C CA . SER A 1 195 ? -3.656 -4.519 35.965 1.00 60.44 195 SER A CA 1
ATOM 1514 C C . SER A 1 195 ? -2.312 -5.081 36.420 1.00 60.44 195 SER A C 1
ATOM 1516 O O . SER A 1 195 ? -2.083 -6.280 36.285 1.00 60.44 195 SER A O 1
ATOM 1518 N N . GLU A 1 196 ? -1.445 -4.243 36.995 1.00 70.38 196 GLU A N 1
ATOM 1519 C CA . GLU A 1 196 ? -0.170 -4.699 37.563 1.00 70.38 196 GLU A CA 1
ATOM 1520 C C . GLU A 1 196 ? -0.387 -5.554 38.824 1.00 70.38 196 GLU A C 1
ATOM 1522 O O . GLU A 1 196 ? 0.295 -6.558 39.004 1.00 70.38 196 GLU A O 1
ATOM 1527 N N . LEU A 1 197 ? -1.386 -5.231 39.656 1.00 72.25 197 LEU A N 1
ATOM 1528 C CA . LEU A 1 197 ? -1.772 -6.029 40.829 1.00 72.25 197 LEU A CA 1
ATOM 1529 C C . LEU A 1 197 ? -2.313 -7.410 40.454 1.00 72.25 197 LEU A C 1
ATOM 1531 O O . LEU A 1 197 ? -1.908 -8.395 41.062 1.00 72.25 197 LEU A O 1
ATOM 1535 N N . LEU A 1 198 ? -3.181 -7.504 39.443 1.00 74.44 198 LEU A N 1
ATOM 1536 C CA . LEU A 1 198 ? -3.679 -8.796 38.954 1.00 74.44 198 LEU A CA 1
ATOM 1537 C C . LEU A 1 198 ? -2.546 -9.656 38.396 1.00 74.44 198 LEU A C 1
ATOM 1539 O O . LEU A 1 198 ? -2.478 -10.852 38.669 1.00 74.44 198 LEU A O 1
ATOM 1543 N N . LYS A 1 199 ? -1.619 -9.031 37.665 1.00 78.06 199 LYS A N 1
ATOM 1544 C CA . LYS A 1 199 ? -0.441 -9.712 37.129 1.00 78.06 199 LYS A CA 1
ATOM 1545 C C . LYS A 1 199 ? 0.486 -10.191 38.244 1.00 78.06 199 LYS A C 1
ATOM 1547 O O . LYS A 1 199 ? 0.991 -11.310 38.184 1.00 78.06 199 LYS A O 1
ATOM 1552 N N . ALA A 1 200 ? 0.666 -9.382 39.285 1.00 73.94 200 ALA A N 1
ATOM 1553 C CA . ALA A 1 200 ? 1.403 -9.777 40.478 1.00 73.94 200 ALA A CA 1
ATOM 1554 C C . ALA A 1 200 ? 0.712 -10.938 41.211 1.00 73.94 200 ALA A C 1
ATOM 1556 O O . ALA A 1 200 ? 1.386 -11.884 41.603 1.00 73.94 200 ALA A O 1
ATOM 1557 N N . GLU A 1 201 ? -0.616 -10.921 41.345 1.00 85.62 201 GLU A N 1
ATOM 1558 C CA . GLU A 1 201 ? -1.374 -11.988 42.010 1.00 85.62 201 GLU A CA 1
ATOM 1559 C C . GLU A 1 201 ? -1.286 -13.323 41.252 1.00 85.62 201 GLU A C 1
ATOM 1561 O O . GLU A 1 201 ? -1.148 -14.384 41.863 1.00 85.62 201 GLU A O 1
ATOM 1566 N N . GLU A 1 202 ? -1.312 -13.280 39.921 1.00 86.19 202 GLU A N 1
ATOM 1567 C CA . GLU A 1 202 ? -1.126 -14.457 39.067 1.00 86.19 202 GLU A CA 1
ATOM 1568 C C . GLU A 1 202 ? 0.307 -15.002 39.174 1.00 86.19 202 GLU A C 1
ATOM 1570 O O . GLU A 1 202 ? 0.499 -16.198 39.387 1.00 86.19 202 GLU A O 1
ATOM 1575 N N . THR A 1 203 ? 1.305 -14.112 39.188 1.00 82.94 203 THR A N 1
ATOM 1576 C CA . THR A 1 203 ? 2.717 -14.481 39.398 1.00 82.94 203 THR A CA 1
ATOM 1577 C C . THR A 1 203 ? 2.934 -15.112 40.781 1.00 82.94 203 THR A C 1
ATOM 1579 O O . THR A 1 203 ? 3.657 -16.098 40.915 1.00 82.94 203 THR A O 1
ATOM 1582 N N . VAL A 1 204 ? 2.278 -14.590 41.824 1.00 84.75 204 VAL A N 1
ATOM 1583 C CA . VAL A 1 204 ? 2.333 -15.153 43.184 1.00 84.75 204 VAL A CA 1
ATOM 1584 C C . VAL A 1 204 ? 1.668 -16.532 43.243 1.00 84.75 204 VAL A C 1
ATOM 1586 O O . VAL A 1 204 ? 2.190 -17.427 43.908 1.00 84.75 204 VAL A O 1
ATOM 1589 N N . LYS A 1 205 ? 0.558 -16.749 42.524 1.00 85.69 205 LYS A N 1
ATOM 1590 C CA . LYS A 1 205 ? -0.083 -18.074 42.428 1.00 85.69 205 LYS A CA 1
ATOM 1591 C C . LYS A 1 205 ? 0.809 -19.093 41.719 1.00 85.69 205 LYS A C 1
ATOM 1593 O O . LYS A 1 205 ? 0.886 -20.235 42.172 1.00 85.69 205 LYS A O 1
ATOM 1598 N N . GLU A 1 206 ? 1.504 -18.694 40.657 1.00 85.38 206 GLU A N 1
ATOM 1599 C CA . GLU A 1 206 ? 2.454 -19.569 39.959 1.00 85.38 206 GLU A CA 1
ATOM 1600 C C . GLU A 1 206 ? 3.663 -19.924 40.837 1.00 85.38 206 GLU A C 1
ATOM 1602 O O . GLU A 1 206 ? 4.031 -21.099 40.927 1.00 85.38 206 GLU A O 1
ATOM 1607 N N . LEU A 1 207 ? 4.227 -18.945 41.553 1.00 83.06 207 LEU A N 1
ATOM 1608 C CA . LEU A 1 207 ? 5.334 -19.165 42.491 1.00 83.06 207 LEU A CA 1
ATOM 1609 C C . LEU A 1 207 ? 4.927 -20.099 43.641 1.00 83.06 207 LEU A C 1
ATOM 1611 O O . LEU A 1 207 ? 5.618 -21.085 43.897 1.00 83.06 207 LEU A O 1
ATOM 1615 N N . SER A 1 208 ? 3.757 -19.877 44.246 1.00 82.31 208 SER A N 1
ATOM 1616 C CA . SER A 1 208 ? 3.187 -20.750 45.285 1.00 82.31 208 SER A CA 1
ATOM 1617 C C . SER A 1 208 ? 3.024 -22.203 44.814 1.00 82.31 208 SER A C 1
ATOM 1619 O O . SER A 1 208 ? 3.337 -23.142 45.552 1.00 82.31 208 SER A O 1
ATOM 1621 N N . GLN A 1 209 ? 2.560 -22.415 43.578 1.00 82.44 209 GLN A N 1
ATOM 1622 C CA . GLN A 1 209 ? 2.447 -23.760 43.009 1.00 82.44 209 GLN A CA 1
ATOM 1623 C C . GLN A 1 209 ? 3.811 -24.394 42.717 1.00 82.44 209 GLN A C 1
ATOM 1625 O O . GLN A 1 209 ? 3.928 -25.621 42.779 1.00 82.44 209 GLN A O 1
ATOM 1630 N N . SER A 1 210 ? 4.829 -23.592 42.391 1.00 76.81 210 SER A N 1
ATOM 1631 C CA . SER A 1 210 ? 6.193 -24.085 42.180 1.00 76.81 210 SER A CA 1
ATOM 1632 C C . SER A 1 210 ? 6.880 -24.498 43.487 1.00 76.81 210 SER A C 1
ATOM 1634 O O . SER A 1 210 ? 7.433 -25.596 43.535 1.00 76.81 210 SER A O 1
ATOM 1636 N N . GLU A 1 211 ? 6.737 -23.723 44.569 1.00 83.31 211 GLU A N 1
ATOM 1637 C CA . GLU A 1 211 ? 7.294 -24.051 45.894 1.00 83.31 211 GLU A CA 1
ATOM 1638 C C . GLU A 1 211 ? 6.666 -25.323 46.485 1.00 83.31 211 GLU A C 1
ATOM 1640 O O . GLU A 1 211 ? 7.374 -26.203 46.978 1.00 83.31 211 GLU A O 1
ATOM 1645 N N . MET A 1 212 ? 5.340 -25.495 46.364 1.00 71.62 212 MET A N 1
ATOM 1646 C CA . MET A 1 212 ? 4.679 -26.747 46.769 1.00 71.62 212 MET A CA 1
ATOM 1647 C C . MET A 1 212 ? 5.181 -27.957 45.968 1.00 71.62 212 MET A C 1
ATOM 1649 O O . MET A 1 212 ? 5.231 -29.076 46.483 1.00 71.62 212 MET A O 1
ATOM 1653 N N . ARG A 1 213 ? 5.544 -27.753 44.696 1.00 76.44 213 ARG A N 1
ATOM 1654 C CA . ARG A 1 213 ? 6.069 -28.816 43.835 1.00 76.44 213 ARG A CA 1
ATOM 1655 C C . ARG A 1 213 ? 7.495 -29.195 44.235 1.00 76.44 213 ARG A C 1
ATOM 1657 O O . ARG A 1 213 ? 7.780 -30.387 44.290 1.00 76.44 213 ARG A O 1
ATOM 1664 N N . GLU A 1 214 ? 8.353 -28.229 44.561 1.00 77.38 214 GLU A N 1
ATOM 1665 C CA . GLU A 1 214 ? 9.704 -28.499 45.081 1.00 77.38 214 GLU A CA 1
ATOM 1666 C C . GLU A 1 214 ? 9.677 -29.203 46.441 1.00 77.38 214 GLU A C 1
ATOM 1668 O O . GLU A 1 214 ? 10.369 -30.207 46.609 1.00 77.38 214 GLU A O 1
ATOM 1673 N N . SER A 1 215 ? 8.821 -28.767 47.371 1.00 75.06 215 SER A N 1
ATOM 1674 C CA . SER A 1 215 ? 8.686 -29.409 48.688 1.00 75.06 215 SER A CA 1
ATOM 1675 C C . SER A 1 215 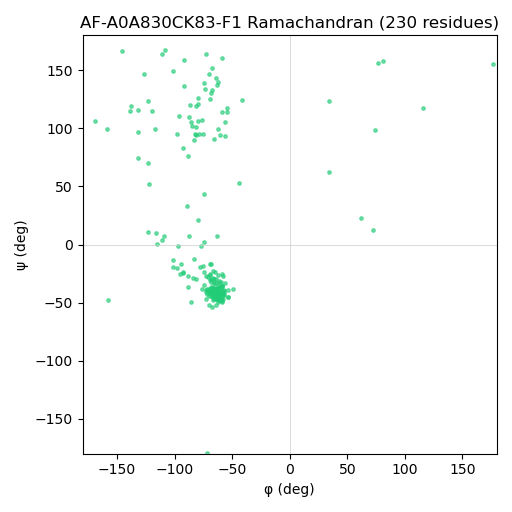? 8.246 -30.877 48.581 1.00 75.06 215 SER A C 1
ATOM 1677 O O . SER A 1 215 ? 8.828 -31.749 49.227 1.00 75.06 215 SER A O 1
ATOM 1679 N N . ASN A 1 216 ? 7.295 -31.184 47.692 1.00 73.44 216 ASN A N 1
ATOM 1680 C CA . ASN A 1 216 ? 6.893 -32.567 47.419 1.00 73.44 216 ASN A CA 1
ATOM 1681 C C . ASN A 1 216 ? 8.013 -33.392 46.765 1.00 73.44 216 ASN A C 1
ATOM 1683 O O . ASN A 1 216 ? 8.117 -34.593 47.013 1.00 73.44 216 ASN A O 1
ATOM 1687 N N . VAL A 1 217 ? 8.851 -32.780 45.922 1.00 74.88 217 VAL A N 1
ATOM 1688 C CA . VAL A 1 217 ? 10.002 -33.460 45.310 1.00 74.88 217 VAL A CA 1
ATOM 1689 C C . VAL A 1 217 ? 11.083 -33.757 46.354 1.00 74.88 217 VAL A C 1
ATOM 1691 O O . VAL A 1 217 ? 11.672 -34.837 46.306 1.00 74.88 217 VAL A O 1
ATOM 1694 N N . GLU A 1 218 ? 11.334 -32.859 47.307 1.00 74.50 218 GLU A N 1
ATOM 1695 C CA . GLU A 1 218 ? 12.260 -33.118 48.419 1.00 74.50 218 GLU A CA 1
ATOM 1696 C C . GLU A 1 218 ? 11.748 -34.203 49.377 1.00 74.50 218 GLU A C 1
ATOM 1698 O O . GLU A 1 218 ? 12.515 -35.099 49.733 1.00 74.50 218 GLU A O 1
ATOM 1703 N N . ASP A 1 219 ? 10.455 -34.203 49.721 1.00 75.44 219 ASP A N 1
ATOM 1704 C CA . ASP A 1 219 ? 9.846 -35.261 50.545 1.00 75.44 219 ASP A CA 1
ATOM 1705 C C . ASP A 1 219 ? 9.838 -36.630 49.833 1.00 75.44 219 ASP A C 1
ATOM 1707 O O . ASP A 1 219 ? 9.998 -37.684 50.448 1.00 75.44 219 ASP A O 1
ATOM 1711 N N . LEU A 1 220 ? 9.714 -36.643 48.502 1.00 67.25 220 LEU A N 1
ATOM 1712 C CA . LEU A 1 220 ? 9.866 -37.869 47.715 1.00 67.25 220 LEU A CA 1
ATOM 1713 C C . LEU A 1 220 ? 11.325 -38.342 47.652 1.00 67.25 220 LEU A C 1
ATOM 1715 O O . LEU A 1 220 ? 11.575 -39.546 47.739 1.00 67.25 220 LEU A O 1
ATOM 1719 N N . LYS A 1 221 ? 12.299 -37.429 47.539 1.00 72.12 221 LYS A N 1
ATOM 1720 C CA . LYS A 1 221 ? 13.731 -37.771 47.592 1.00 72.12 221 LYS A CA 1
ATOM 1721 C C . LYS A 1 221 ? 14.132 -38.328 48.959 1.00 72.12 221 LYS A C 1
ATOM 1723 O O . LYS A 1 221 ? 14.880 -39.303 48.994 1.00 72.12 221 LYS A O 1
ATOM 1728 N N . SER A 1 222 ? 13.615 -37.773 50.056 1.00 69.94 222 SER A N 1
ATOM 1729 C CA . SER A 1 222 ? 13.898 -38.263 51.414 1.00 69.94 222 SER A CA 1
ATOM 1730 C C . SER A 1 222 ? 13.329 -39.667 51.668 1.00 69.94 222 SER A C 1
ATOM 1732 O O . SER A 1 222 ? 13.920 -40.442 52.414 1.00 69.94 222 SER A O 1
ATOM 1734 N N . LYS A 1 223 ? 12.226 -40.033 50.999 1.00 71.38 223 LYS A N 1
ATOM 1735 C CA . LYS A 1 223 ? 11.641 -41.387 51.045 1.00 71.38 223 LYS A CA 1
ATOM 1736 C C . LYS A 1 223 ? 12.320 -42.393 50.113 1.00 71.38 223 LYS A C 1
ATOM 1738 O O . LYS A 1 223 ? 12.309 -43.584 50.409 1.00 71.3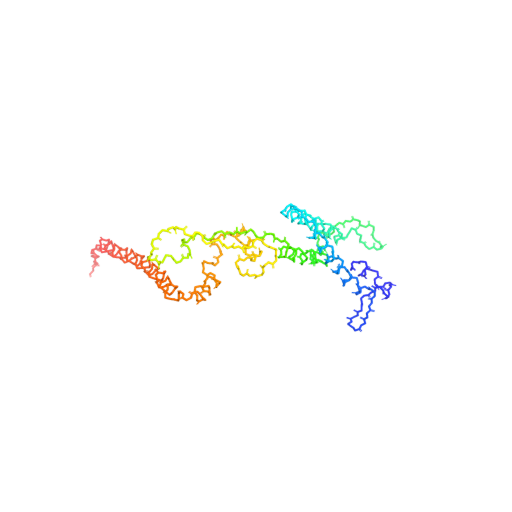8 223 LYS A O 1
ATOM 1743 N N . LEU A 1 224 ? 12.877 -41.942 48.985 1.00 63.50 224 LEU A N 1
ATOM 1744 C CA . LEU A 1 224 ? 13.557 -42.805 48.006 1.00 63.50 224 LEU A CA 1
ATOM 1745 C C . LEU A 1 224 ? 15.023 -43.078 48.363 1.00 63.50 224 LEU A C 1
ATOM 1747 O O . LEU A 1 224 ? 15.539 -44.144 48.034 1.00 63.50 224 LEU A O 1
ATOM 1751 N N . ILE A 1 225 ? 15.687 -42.154 49.058 1.00 60.38 225 ILE A N 1
ATOM 1752 C CA . ILE A 1 225 ? 17.026 -42.367 49.615 1.00 60.38 225 ILE A CA 1
ATOM 1753 C C . ILE A 1 225 ? 16.845 -42.981 51.010 1.00 60.38 225 ILE A C 1
ATOM 1755 O O . ILE A 1 225 ? 16.953 -42.311 52.033 1.00 60.38 225 ILE A O 1
ATOM 1759 N N . GLY A 1 226 ? 16.515 -44.276 51.049 1.00 59.38 226 GLY A N 1
ATOM 1760 C CA . GLY A 1 226 ? 16.684 -45.080 52.262 1.00 59.38 226 GLY A CA 1
ATOM 1761 C C . GLY A 1 226 ? 18.154 -45.075 52.710 1.00 59.38 226 GLY A C 1
ATOM 1762 O O . GLY A 1 226 ? 19.028 -44.746 51.902 1.00 59.38 226 GLY A O 1
ATOM 1763 N N . PRO A 1 227 ? 18.453 -45.413 53.980 1.00 52.44 227 PRO A N 1
ATOM 1764 C CA . PRO A 1 227 ? 19.808 -45.347 54.511 1.00 52.44 227 PRO A CA 1
ATOM 1765 C C . PRO A 1 227 ? 20.739 -46.166 53.619 1.00 52.44 227 PRO A C 1
ATOM 1767 O O . PRO A 1 227 ? 20.614 -47.385 53.521 1.00 52.44 227 PRO A O 1
ATOM 1770 N N . THR A 1 228 ? 21.669 -45.491 52.947 1.00 50.72 228 THR A N 1
ATOM 1771 C CA . THR A 1 228 ? 22.823 -46.153 52.356 1.00 50.72 228 THR A CA 1
ATOM 1772 C C . THR A 1 228 ? 23.650 -46.703 53.510 1.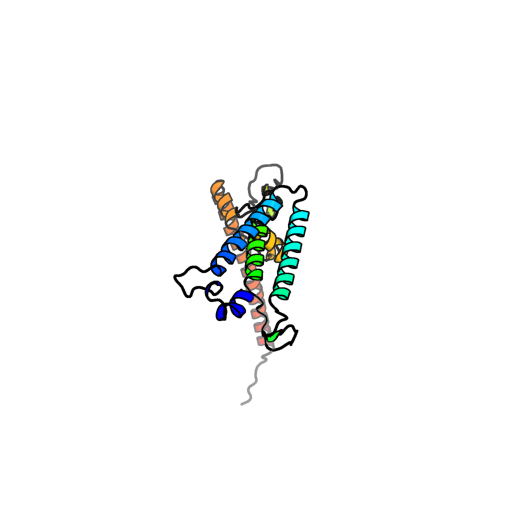00 50.72 228 THR A C 1
ATOM 1774 O O . THR A 1 228 ? 24.498 -46.004 54.063 1.00 50.72 228 THR A O 1
ATOM 1777 N N . GLU A 1 229 ? 23.368 -47.948 53.897 1.00 47.19 229 GLU A N 1
ATOM 1778 C CA . GLU A 1 229 ? 24.342 -48.831 54.527 1.00 47.19 229 GLU A CA 1
ATOM 1779 C C . GLU A 1 229 ? 25.538 -48.928 53.576 1.00 47.19 229 GLU A C 1
ATOM 1781 O O . GLU A 1 229 ? 25.554 -49.709 52.625 1.00 47.19 229 GLU A O 1
ATOM 1786 N N . PHE A 1 230 ? 26.535 -48.074 53.799 1.00 43.78 230 PHE A N 1
ATOM 1787 C CA . PHE A 1 230 ? 27.857 -48.268 53.231 1.00 43.78 230 PHE A CA 1
ATOM 1788 C C . PHE A 1 230 ? 28.589 -49.261 54.131 1.00 43.78 230 PHE A C 1
ATOM 1790 O O . PHE A 1 230 ? 29.059 -48.931 55.217 1.00 43.78 230 PHE A O 1
ATOM 1797 N N . TYR A 1 231 ? 28.622 -50.505 53.665 1.00 43.91 231 TYR A N 1
ATOM 1798 C CA . TYR A 1 231 ? 29.544 -51.543 54.104 1.00 43.91 231 TYR A CA 1
ATOM 1799 C C . TYR A 1 231 ? 30.984 -51.057 53.865 1.00 43.91 231 TYR A C 1
ATOM 1801 O O . TYR A 1 231 ? 31.356 -50.870 52.704 1.00 43.91 231 TYR A O 1
ATOM 1809 N N . SER A 1 232 ? 31.761 -50.837 54.934 1.00 40.06 232 SER A N 1
ATOM 1810 C CA . SER A 1 232 ? 33.219 -51.071 55.100 1.00 40.06 232 SER A CA 1
ATOM 1811 C C . SER A 1 232 ? 33.697 -50.442 56.408 1.00 40.06 232 SER A C 1
ATOM 1813 O O . SER A 1 232 ? 33.786 -49.196 56.455 1.00 40.06 232 SER A O 1
#

Foldseek 3Di:
DVCQVQCCVVPVQSHDDPPPDDHPVVVVLVVVLVVLVVVLVVLQPDDPDQVVSLVVLVVVLVVQLVVVQVVQLDQDDDPPDRRGDRPPVPGDNDDDSNVSSVVSNVVCQFFRPFFQKDWDQCVLPDPDDDDDDDRDTDIDHQRHGNPPPPVNTSVVVVCCVPVNPVPDDSDDPVRVVVCVVVVVPVRSVVVVVVVVVVVVVVVVVVVVVVVVVVVVVVVVVVVVCDDPPPDD

Mean predicted aligned error: 16.12 Å

Solvent-accessible surface area (backbone atoms only — not comparable to full-atom values): 13926 Å² total; per-residue (Å²): 104,72,68,36,72,70,45,19,85,82,36,72,70,47,18,80,52,92,80,91,61,86,34,65,51,67,53,53,57,63,53,50,55,48,52,54,52,53,54,53,57,58,64,69,71,79,62,91,60,58,69,63,47,52,52,54,49,55,54,50,52,53,52,51,44,53,50,40,51,59,66,54,34,50,46,72,49,64,99,87,41,91,58,70,46,68,55,79,90,74,46,61,85,81,40,72,63,44,53,51,50,53,55,50,49,50,53,44,43,43,44,62,37,77,33,73,56,48,70,44,61,49,91,82,49,78,86,83,73,95,74,86,88,75,92,70,64,53,66,47,86,33,76,43,57,49,40,81,50,87,95,32,26,36,63,58,55,49,47,42,72,74,64,30,70,88,73,46,78,88,80,50,67,71,61,62,52,47,37,54,75,71,70,38,51,69,62,55,50,52,48,56,52,49,53,52,50,52,51,47,53,52,51,50,53,54,49,55,56,48,52,58,50,51,54,52,51,51,56,49,48,62,66,70,57,58,87,81,81,76,89,127